Protein AF-A0A0G1Q096-F1 (afdb_monomer)

Radius of gyration: 21.19 Å; Cα contacts (8 Å, |Δi|>4): 300; chains: 1; bounding box: 60×45×62 Å

Structure (mmCIF, N/CA/C/O backbone):
data_AF-A0A0G1Q096-F1
#
_entry.id   AF-A0A0G1Q096-F1
#
loop_
_atom_site.group_PDB
_atom_site.id
_atom_site.type_symbol
_atom_site.label_atom_id
_atom_site.label_alt_id
_atom_site.label_comp_id
_atom_site.label_asym_id
_atom_site.label_entity_id
_atom_site.label_seq_id
_atom_site.pdbx_PDB_ins_code
_atom_site.Cartn_x
_atom_site.Cartn_y
_atom_site.Cartn_z
_atom_site.occupancy
_atom_site.B_iso_or_equiv
_atom_site.auth_seq_id
_atom_site.auth_comp_id
_atom_site.auth_asym_id
_atom_site.auth_atom_id
_atom_site.pdbx_PDB_model_num
ATOM 1 N N . MET A 1 1 ? -18.977 -28.954 32.334 1.00 38.91 1 MET A N 1
ATOM 2 C CA . MET A 1 1 ? -18.815 -27.977 33.430 1.00 38.91 1 MET A CA 1
ATOM 3 C C . MET A 1 1 ? -18.766 -26.601 32.780 1.00 38.91 1 MET A C 1
ATOM 5 O O . MET A 1 1 ? -17.768 -26.265 32.161 1.00 38.91 1 MET A O 1
ATOM 9 N N . CYS A 1 2 ? -19.895 -25.892 32.759 1.00 36.16 2 CYS A N 1
ATOM 10 C CA . CYS A 1 2 ? -20.018 -24.565 32.153 1.00 36.16 2 CYS A CA 1
ATOM 11 C C . CYS A 1 2 ? -19.737 -23.511 33.221 1.00 36.16 2 CYS A C 1
ATOM 13 O O . CYS A 1 2 ? -20.369 -23.546 34.274 1.00 36.16 2 CYS A O 1
ATOM 15 N N . ILE A 1 3 ? -18.838 -22.568 32.943 1.00 34.31 3 ILE A N 1
ATOM 16 C CA . ILE A 1 3 ? -18.704 -21.345 33.736 1.00 34.31 3 ILE A CA 1
ATOM 17 C C . ILE A 1 3 ? -18.727 -20.172 32.757 1.00 34.31 3 ILE A C 1
ATOM 19 O O . ILE A 1 3 ? -17.719 -19.805 32.163 1.00 34.31 3 ILE A O 1
ATOM 23 N N . CYS A 1 4 ? -19.922 -19.611 32.571 1.00 37.91 4 CYS A N 1
ATOM 24 C CA . CYS A 1 4 ? -20.097 -18.252 32.080 1.00 37.91 4 CYS A CA 1
ATOM 25 C C . CYS A 1 4 ? -19.715 -17.294 33.214 1.00 37.91 4 CYS A C 1
ATOM 27 O O . CYS A 1 4 ? -20.290 -17.355 34.301 1.00 37.91 4 CYS A O 1
ATOM 29 N N . HIS A 1 5 ? -18.768 -16.394 32.970 1.00 39.94 5 HIS A N 1
ATOM 30 C CA . HIS A 1 5 ? -18.567 -15.212 33.803 1.00 39.94 5 HIS A CA 1
ATOM 31 C C . HIS A 1 5 ? -19.210 -14.012 33.113 1.00 39.94 5 HIS A C 1
ATOM 33 O O . HIS A 1 5 ? -18.617 -13.366 32.259 1.00 39.94 5 HIS A O 1
ATOM 39 N N . SER A 1 6 ? -20.448 -13.727 33.502 1.00 41.88 6 SER A N 1
ATOM 40 C CA . SER A 1 6 ? -21.058 -12.408 33.359 1.00 41.88 6 SER A CA 1
ATOM 41 C C . SER A 1 6 ? -21.268 -11.878 34.773 1.00 41.88 6 SER A C 1
ATOM 43 O O . SER A 1 6 ? -22.120 -12.397 35.498 1.00 41.88 6 SER A O 1
ATOM 45 N N . SER A 1 7 ? -20.461 -10.907 35.198 1.00 41.50 7 SER A N 1
ATOM 46 C CA . SER A 1 7 ? -20.686 -10.201 36.456 1.00 41.50 7 SER A CA 1
ATOM 47 C C . SER A 1 7 ? -21.835 -9.211 36.259 1.00 41.50 7 SER A C 1
ATOM 49 O O . SER A 1 7 ? -21.753 -8.258 35.490 1.00 41.50 7 SER A O 1
ATOM 51 N N . TRP A 1 8 ? -22.950 -9.472 36.936 1.00 40.34 8 TRP A N 1
ATOM 52 C CA . TRP A 1 8 ? -24.110 -8.589 36.963 1.00 40.34 8 TRP A CA 1
ATOM 53 C C . TRP A 1 8 ? -24.069 -7.775 38.253 1.00 40.34 8 TRP A C 1
ATOM 55 O O . TRP A 1 8 ? -24.359 -8.300 39.325 1.00 40.34 8 TRP A O 1
ATOM 65 N N . TYR A 1 9 ? -23.746 -6.486 38.163 1.00 41.16 9 TYR A N 1
ATOM 66 C CA . TYR A 1 9 ? -24.056 -5.549 39.241 1.00 41.16 9 TYR A CA 1
ATOM 67 C C . TYR A 1 9 ? -25.527 -5.133 39.108 1.00 41.16 9 TYR A C 1
ATOM 69 O O . TYR A 1 9 ? -25.892 -4.382 38.205 1.00 41.16 9 TYR A O 1
ATOM 77 N N . ARG A 1 10 ? -26.394 -5.639 39.996 1.00 40.19 10 ARG A N 1
ATOM 78 C CA . ARG A 1 10 ? -27.775 -5.155 40.148 1.00 40.19 10 ARG A CA 1
ATOM 79 C C . ARG A 1 10 ? -27.820 -4.091 41.240 1.00 40.19 10 ARG A C 1
ATOM 81 O O . ARG A 1 10 ? -27.772 -4.408 42.423 1.00 40.19 10 ARG A O 1
ATOM 88 N N . SER A 1 11 ? -27.948 -2.836 40.828 1.00 37.69 11 SER A N 1
ATOM 89 C CA . SER A 1 11 ? -28.417 -1.750 41.687 1.00 37.69 11 SER A CA 1
ATOM 90 C C . SER A 1 11 ? -29.946 -1.712 41.618 1.00 37.69 11 SER A C 1
ATOM 92 O O . SER A 1 11 ? -30.516 -1.487 40.551 1.00 37.69 11 SER A O 1
ATOM 94 N N . CYS A 1 12 ? -30.609 -2.001 42.740 1.00 42.59 12 CYS A N 1
ATOM 95 C CA . CYS A 1 12 ? -32.056 -1.876 42.891 1.00 42.59 12 CYS A CA 1
ATOM 96 C C . CYS A 1 12 ? -32.404 -0.434 43.267 1.00 42.59 12 CYS A C 1
ATOM 98 O O . CYS A 1 12 ? -32.292 -0.059 44.432 1.00 42.59 12 CYS A O 1
ATOM 100 N N . THR A 1 13 ? -32.903 0.348 42.313 1.00 44.22 13 THR A N 1
ATOM 101 C CA . THR A 1 13 ? -33.742 1.510 42.618 1.00 44.22 13 THR A CA 1
ATOM 102 C C . THR A 1 13 ? -34.976 1.520 41.724 1.00 44.22 13 THR A C 1
ATOM 104 O O . THR A 1 13 ? -34.929 1.486 40.497 1.00 44.22 13 THR A O 1
ATOM 107 N N . SER A 1 14 ? -36.120 1.514 42.395 1.00 49.09 14 SER A N 1
ATOM 108 C CA . SER A 1 14 ? -37.463 1.603 41.850 1.00 49.09 14 SER A CA 1
ATOM 109 C C . SER A 1 14 ? -37.734 3.000 41.293 1.00 49.09 14 SER A C 1
ATOM 111 O O . SER A 1 14 ? -37.827 3.952 42.070 1.00 49.09 14 SER A O 1
ATOM 113 N N . LYS A 1 15 ? -37.883 3.107 39.970 1.00 45.12 15 LYS A N 1
ATOM 114 C CA . LYS A 1 15 ? -38.787 3.999 39.212 1.00 45.12 15 LYS A CA 1
ATOM 115 C C . LYS A 1 15 ? -38.450 3.844 37.726 1.00 45.12 15 LYS A C 1
ATOM 117 O O . LYS A 1 15 ? -37.293 3.634 37.384 1.00 45.12 15 LYS A O 1
ATOM 122 N N . GLY A 1 16 ? -39.482 3.845 36.882 1.00 53.72 16 GLY A N 1
ATOM 123 C CA . GLY A 1 16 ? -39.435 3.388 35.491 1.00 53.72 16 GLY A CA 1
ATOM 124 C C . GLY A 1 16 ? -38.235 3.911 34.707 1.00 53.72 16 GLY A C 1
ATOM 125 O O . GLY A 1 16 ? -38.179 5.083 34.356 1.00 53.72 16 GLY A O 1
ATOM 126 N N . ASN A 1 17 ? -37.299 3.011 34.417 1.00 40.78 17 ASN A N 1
ATOM 127 C CA . ASN A 1 17 ? -36.139 3.283 33.592 1.00 40.78 17 ASN A CA 1
ATOM 128 C C . ASN A 1 17 ? -36.311 2.507 32.291 1.00 40.78 17 ASN A C 1
ATOM 130 O O . ASN A 1 17 ? -36.239 1.279 32.271 1.00 40.78 17 ASN A O 1
ATOM 134 N N . PHE A 1 18 ? -36.527 3.240 31.198 1.00 49.25 18 PHE A N 1
ATOM 135 C CA . PHE A 1 18 ? -36.135 2.765 29.878 1.00 49.25 18 PHE A CA 1
ATOM 136 C C . PHE A 1 18 ? -34.664 2.360 29.994 1.00 49.25 18 PHE A C 1
ATOM 138 O O . PHE A 1 18 ? -33.787 3.220 30.095 1.00 49.25 18 PHE A O 1
ATOM 145 N N . HIS A 1 19 ? -34.395 1.056 30.035 1.00 46.22 19 HIS A N 1
ATOM 146 C CA . HIS A 1 19 ? -33.051 0.527 29.882 1.00 46.22 19 HIS A CA 1
ATOM 147 C C . HIS A 1 19 ? -32.609 0.851 28.456 1.00 46.22 19 HIS A C 1
ATOM 149 O O . HIS A 1 19 ? -32.789 0.069 27.528 1.00 46.22 19 HIS A O 1
ATOM 155 N N . LYS A 1 20 ? -32.084 2.062 28.265 1.00 50.25 20 LYS A N 1
ATOM 156 C CA . LYS A 1 20 ? -31.310 2.404 27.084 1.00 50.25 20 LYS A CA 1
ATOM 157 C C . LYS A 1 20 ? -30.062 1.540 27.204 1.00 50.25 20 LYS A C 1
ATOM 159 O O . LYS A 1 20 ? -29.198 1.831 28.027 1.00 50.25 20 LYS A O 1
ATOM 164 N N . GLU A 1 21 ? -30.029 0.425 26.480 1.00 48.66 21 GLU A N 1
ATOM 165 C CA . GLU A 1 21 ? -28.809 -0.354 26.311 1.00 48.66 21 GLU A CA 1
ATOM 166 C C . GLU A 1 21 ? -27.739 0.610 25.801 1.00 48.66 21 GLU A C 1
ATOM 168 O O . GLU A 1 21 ? -27.743 1.025 24.639 1.00 48.66 21 GLU A O 1
ATOM 173 N N . VAL A 1 22 ? -26.849 1.031 26.696 1.00 53.56 22 VAL A N 1
ATOM 174 C CA . VAL A 1 22 ? -25.637 1.740 26.315 1.00 53.56 22 VAL A CA 1
ATOM 175 C C . VAL A 1 22 ? -24.771 0.678 25.659 1.00 53.56 22 VAL A C 1
ATOM 177 O O . VAL A 1 22 ? -24.043 -0.050 26.331 1.00 53.56 22 VAL A O 1
ATOM 180 N N . ARG A 1 23 ? -24.923 0.519 24.340 1.00 47.81 23 ARG A N 1
ATOM 181 C CA . ARG A 1 23 ? -23.990 -0.272 23.543 1.00 47.81 23 ARG A CA 1
ATOM 182 C C . ARG A 1 23 ? -22.627 0.371 23.732 1.00 47.81 23 ARG A C 1
ATOM 184 O O . ARG A 1 23 ? -22.398 1.477 23.248 1.00 47.81 23 ARG A O 1
ATOM 191 N N . VAL A 1 24 ? -21.754 -0.305 24.474 1.00 52.34 24 VAL A N 1
ATOM 192 C CA . VAL A 1 24 ? -20.331 0.027 24.489 1.00 52.34 24 VAL A CA 1
ATOM 193 C C . VAL A 1 24 ? -19.896 0.014 23.022 1.00 52.34 24 VAL A C 1
ATOM 195 O O . VAL A 1 24 ? -20.138 -1.000 22.357 1.00 52.34 24 VAL A O 1
ATOM 198 N N . PRO A 1 25 ? -19.363 1.122 22.475 1.00 58.72 25 PRO A N 1
ATOM 199 C CA . PRO A 1 25 ? -18.892 1.140 21.100 1.00 58.72 25 PRO A CA 1
ATOM 200 C C . PRO A 1 25 ? -17.892 -0.001 20.944 1.00 58.72 25 PRO A C 1
ATOM 202 O O . PRO A 1 25 ? -16.908 -0.056 21.680 1.00 58.72 25 PRO A O 1
ATOM 205 N N . GLN A 1 26 ? -18.175 -0.956 20.056 1.00 66.75 26 GLN A N 1
ATOM 206 C CA . GLN A 1 26 ? -17.158 -1.937 19.697 1.00 66.75 26 GLN A CA 1
ATOM 207 C C . GLN A 1 26 ? -15.994 -1.160 19.083 1.00 66.75 26 GLN A C 1
ATOM 209 O O . GLN A 1 26 ? -16.222 -0.338 18.193 1.00 66.75 26 GLN A O 1
ATOM 214 N N . GLU A 1 27 ? -14.779 -1.378 19.592 1.00 81.62 27 GLU A N 1
ATOM 215 C CA . GLU A 1 27 ? -13.578 -0.797 18.993 1.00 81.62 27 GLU A CA 1
ATOM 216 C C . GLU A 1 27 ? -13.518 -1.209 17.519 1.00 81.62 27 GLU A C 1
ATOM 218 O O . GLU A 1 27 ? -13.503 -2.399 17.196 1.00 81.62 27 GLU A O 1
ATOM 223 N N . GLU A 1 28 ? -13.527 -0.219 16.625 1.00 88.12 28 GLU A N 1
ATOM 224 C CA . GLU A 1 28 ? -13.436 -0.443 15.185 1.00 88.12 28 GLU A CA 1
ATOM 225 C C . GLU A 1 28 ? -12.067 -1.056 14.854 1.00 88.12 28 GLU A C 1
ATOM 227 O O . GLU A 1 28 ? -11.021 -0.512 15.210 1.00 88.12 28 GLU A O 1
ATOM 232 N N . ARG A 1 29 ? -12.046 -2.197 14.158 1.00 91.94 29 ARG A N 1
ATOM 233 C CA . ARG A 1 29 ? -10.797 -2.838 13.728 1.00 91.94 29 ARG A CA 1
ATOM 234 C C . ARG A 1 29 ? -10.327 -2.202 12.431 1.00 91.94 29 ARG A C 1
ATOM 236 O O . ARG A 1 29 ? -10.837 -2.516 11.353 1.00 91.94 29 ARG A O 1
ATOM 243 N N . VAL A 1 30 ? -9.346 -1.316 12.545 1.00 95.31 30 VAL A N 1
ATOM 244 C CA . VAL A 1 30 ? -8.767 -0.599 11.408 1.00 95.31 30 VAL A CA 1
ATOM 245 C C . VAL A 1 30 ? -7.526 -1.327 10.885 1.00 95.31 30 VAL A C 1
ATOM 247 O O . VAL A 1 30 ? -6.673 -1.769 11.659 1.00 95.31 30 VAL A O 1
ATOM 250 N N . VAL A 1 31 ? -7.414 -1.434 9.562 1.00 96.88 31 VAL A N 1
ATOM 251 C CA . VAL A 1 31 ? -6.229 -1.938 8.853 1.00 96.88 31 VAL A CA 1
ATOM 252 C C . VAL A 1 31 ? -5.693 -0.857 7.930 1.00 96.88 31 VAL A C 1
ATOM 254 O O . VAL A 1 31 ? -6.451 -0.217 7.200 1.00 96.88 31 VAL A O 1
ATOM 257 N N . PHE A 1 32 ? -4.379 -0.665 7.926 1.00 97.50 32 PHE A N 1
ATOM 258 C CA . PHE A 1 32 ? -3.708 0.206 6.970 1.00 97.50 32 PHE A CA 1
ATOM 259 C C . PHE A 1 32 ? -3.043 -0.624 5.873 1.00 97.50 32 PHE A C 1
ATOM 261 O O . PHE A 1 32 ? -2.412 -1.640 6.151 1.00 97.50 32 PHE A O 1
ATOM 268 N N . VAL A 1 33 ? -3.153 -0.167 4.626 1.00 97.31 33 VAL A N 1
ATOM 269 C CA . VAL A 1 33 ? -2.426 -0.722 3.476 1.00 97.31 33 VAL A CA 1
ATOM 270 C C . VAL A 1 33 ? -1.633 0.392 2.808 1.00 97.31 33 VAL A C 1
ATOM 272 O O . VAL A 1 33 ? -2.194 1.316 2.224 1.00 97.31 33 VAL A O 1
ATOM 275 N N . VAL A 1 34 ? -0.312 0.311 2.882 1.00 95.56 34 VAL A N 1
ATOM 276 C CA . VAL A 1 34 ? 0.629 1.328 2.413 1.00 95.56 34 VAL A CA 1
ATOM 277 C C . VAL A 1 34 ? 1.226 0.870 1.086 1.00 95.56 34 VAL A C 1
ATOM 279 O O . VAL A 1 34 ? 1.948 -0.120 1.024 1.00 95.56 34 VAL A O 1
ATOM 282 N N . ASN A 1 35 ? 0.916 1.576 -0.002 1.00 92.81 35 ASN A N 1
ATOM 283 C CA . ASN A 1 35 ? 1.368 1.197 -1.341 1.00 92.81 35 ASN A CA 1
ATOM 284 C C . ASN A 1 35 ? 2.762 1.742 -1.655 1.00 92.81 35 ASN A C 1
ATOM 286 O O . ASN A 1 35 ? 2.937 2.948 -1.668 1.00 92.81 35 ASN A O 1
ATOM 290 N N . GLY A 1 36 ? 3.693 0.897 -2.076 1.00 87.12 36 GLY A N 1
ATOM 291 C CA . GLY A 1 36 ? 5.029 1.265 -2.544 1.00 87.12 36 GLY A CA 1
ATOM 292 C C . GLY A 1 36 ? 5.031 2.216 -3.746 1.00 87.12 36 GLY A C 1
ATOM 293 O O . GLY A 1 36 ? 4.066 2.281 -4.525 1.00 87.12 36 GLY A O 1
ATOM 294 N N . TYR A 1 37 ? 6.106 3.005 -3.861 1.00 74.94 37 TYR A N 1
ATOM 295 C CA . TYR A 1 37 ? 6.193 4.204 -4.710 1.00 74.94 37 TYR A CA 1
ATOM 296 C C . TYR A 1 37 ? 7.283 4.170 -5.786 1.00 74.94 37 TYR A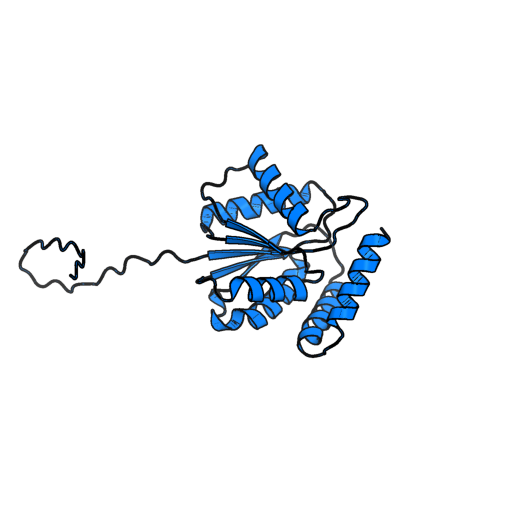 C 1
ATOM 298 O O . TYR A 1 37 ? 7.438 5.135 -6.529 1.00 74.94 37 TYR A O 1
ATOM 306 N N . GLY A 1 38 ? 8.036 3.079 -5.935 1.00 65.88 38 GLY A N 1
ATOM 307 C CA . GLY A 1 38 ? 9.289 3.108 -6.704 1.00 65.88 38 GLY A CA 1
ATOM 308 C C . GLY A 1 38 ? 10.307 4.035 -6.059 1.00 65.88 38 GLY A C 1
ATOM 309 O O . GLY A 1 38 ? 10.772 4.977 -6.689 1.00 65.88 38 GLY A O 1
ATOM 310 N N . CYS A 1 39 ? 10.563 3.801 -4.776 1.00 58.81 39 CYS A N 1
ATOM 311 C CA . CYS A 1 39 ? 11.166 4.759 -3.865 1.00 58.81 39 CYS A CA 1
ATOM 312 C C . CYS A 1 39 ? 12.595 5.170 -4.272 1.00 58.81 39 CYS A C 1
ATOM 314 O O . CYS A 1 39 ? 13.531 4.368 -4.235 1.00 58.81 39 CYS A O 1
ATOM 316 N N . HIS A 1 40 ? 12.779 6.462 -4.549 1.00 60.03 40 HIS A N 1
ATOM 317 C CA . HIS A 1 40 ? 14.041 7.152 -4.296 1.00 60.03 40 HIS A CA 1
ATOM 318 C C . HIS A 1 40 ? 14.065 7.527 -2.809 1.00 60.03 40 HIS A C 1
ATOM 320 O O . HIS A 1 40 ? 13.114 8.143 -2.336 1.00 60.03 40 HIS A O 1
ATOM 326 N N . VAL A 1 41 ? 15.114 7.168 -2.064 1.00 58.16 41 VAL A N 1
ATOM 327 C CA . VAL A 1 41 ? 15.258 7.507 -0.635 1.00 58.16 41 VAL A CA 1
ATOM 328 C C . VAL A 1 41 ? 15.486 9.021 -0.494 1.00 58.16 41 VAL A C 1
ATOM 330 O O . VAL A 1 41 ? 16.613 9.499 -0.462 1.00 58.16 41 VAL A O 1
ATOM 333 N N . VAL A 1 42 ? 14.404 9.797 -0.521 1.00 63.19 42 VAL A N 1
ATOM 334 C CA . VAL A 1 42 ? 14.391 11.270 -0.512 1.00 63.19 42 VAL A CA 1
ATOM 335 C C . VAL A 1 42 ? 13.720 11.737 0.789 1.00 63.19 42 VAL A C 1
ATOM 337 O O . VAL A 1 42 ? 12.798 11.062 1.249 1.00 63.19 42 VAL A O 1
ATOM 340 N N . PRO A 1 43 ? 14.086 12.901 1.368 1.00 63.84 43 PRO A N 1
ATOM 341 C CA . PRO A 1 43 ? 13.466 13.465 2.582 1.00 63.84 43 PRO A CA 1
ATOM 342 C C . PRO A 1 43 ? 11.928 13.506 2.603 1.00 63.84 43 PRO A C 1
ATOM 344 O O . PRO A 1 43 ? 11.305 13.501 3.660 1.00 63.84 43 PRO A O 1
ATOM 347 N N . VAL A 1 44 ? 11.296 13.526 1.432 1.00 67.88 44 VAL A N 1
ATOM 348 C CA . VAL A 1 44 ? 9.841 13.441 1.261 1.00 67.88 44 VAL A CA 1
ATOM 349 C C . VAL A 1 44 ? 9.254 12.159 1.861 1.00 67.88 44 VAL A C 1
ATOM 351 O O . VAL A 1 44 ? 8.177 12.191 2.454 1.00 67.88 44 VAL A O 1
ATOM 354 N N . LEU A 1 45 ? 9.967 11.037 1.748 1.00 72.44 45 LEU A N 1
ATOM 355 C CA . LEU A 1 45 ? 9.497 9.755 2.258 1.00 72.44 45 LEU A CA 1
ATOM 356 C C . LEU A 1 45 ? 9.450 9.725 3.790 1.00 72.44 45 LEU A C 1
ATOM 358 O O . LEU A 1 45 ? 8.569 9.079 4.344 1.00 72.44 45 LEU A O 1
ATOM 362 N N . VAL A 1 46 ? 10.300 10.495 4.478 1.00 77.94 46 VAL A N 1
ATOM 363 C CA . VAL A 1 46 ? 10.230 10.644 5.944 1.00 77.94 46 VAL A CA 1
ATOM 364 C C . VAL A 1 46 ? 8.922 11.317 6.358 1.00 77.94 46 VAL A C 1
ATOM 366 O O . VAL A 1 46 ? 8.231 10.810 7.237 1.00 77.94 46 VAL A O 1
ATOM 369 N N . ARG A 1 47 ? 8.505 12.387 5.661 1.00 81.56 47 ARG A N 1
ATOM 370 C CA . ARG A 1 47 ? 7.207 13.048 5.920 1.00 81.56 47 ARG A CA 1
ATOM 371 C C . ARG A 1 47 ? 6.035 12.102 5.701 1.00 81.56 47 ARG A C 1
ATOM 373 O O . ARG A 1 47 ? 5.054 12.132 6.440 1.00 81.56 47 ARG A O 1
ATOM 380 N N . TYR A 1 48 ? 6.149 11.262 4.679 1.00 85.62 48 TYR A N 1
ATOM 381 C CA . TYR A 1 48 ? 5.157 10.244 4.388 1.00 85.62 48 TYR A CA 1
ATOM 382 C C . TYR A 1 48 ? 5.075 9.190 5.510 1.00 85.62 48 TYR A C 1
ATOM 384 O O . TYR A 1 48 ? 3.977 8.874 5.967 1.00 85.62 48 TYR A O 1
ATOM 392 N N . GLY A 1 49 ? 6.218 8.733 6.037 1.00 88.56 49 GLY A N 1
ATOM 393 C CA . GLY A 1 49 ? 6.285 7.880 7.228 1.00 88.56 49 GLY A CA 1
ATOM 394 C C . GLY A 1 49 ? 5.684 8.534 8.477 1.00 88.56 49 GLY A C 1
ATOM 395 O O . GLY A 1 49 ? 4.834 7.935 9.134 1.00 88.56 49 GLY A O 1
ATOM 396 N N . ALA A 1 50 ? 6.039 9.790 8.759 1.00 87.75 50 ALA A N 1
ATOM 397 C CA . ALA A 1 50 ? 5.494 10.555 9.882 1.00 87.75 50 ALA A CA 1
ATOM 398 C C . ALA A 1 50 ? 3.965 10.702 9.794 1.00 87.75 50 ALA A C 1
ATOM 400 O O . ALA A 1 50 ? 3.259 10.551 10.792 1.00 87.75 50 ALA A O 1
ATOM 401 N N . ARG A 1 51 ? 3.418 10.917 8.588 1.00 88.25 51 ARG A N 1
ATOM 402 C CA . ARG A 1 51 ? 1.965 10.937 8.366 1.00 88.25 51 ARG A CA 1
ATOM 403 C C . ARG A 1 51 ? 1.315 9.600 8.715 1.00 88.25 51 ARG A C 1
ATOM 405 O O . ARG A 1 51 ? 0.272 9.606 9.365 1.00 88.25 51 ARG A O 1
ATOM 412 N N . ILE A 1 52 ? 1.902 8.478 8.295 1.00 92.06 52 ILE A N 1
ATOM 413 C CA . ILE A 1 52 ? 1.384 7.140 8.623 1.00 92.06 52 ILE A CA 1
ATOM 414 C C . ILE A 1 52 ? 1.378 6.934 10.140 1.00 92.06 52 ILE A C 1
ATOM 416 O O . ILE A 1 52 ? 0.365 6.498 10.679 1.00 92.06 52 ILE A O 1
ATOM 420 N N . ILE A 1 53 ? 2.461 7.300 10.835 1.00 91.75 53 ILE A N 1
ATOM 421 C CA . ILE A 1 53 ? 2.562 7.172 12.298 1.00 91.75 53 ILE A CA 1
ATOM 422 C C . ILE A 1 53 ? 1.518 8.047 12.998 1.00 91.75 53 ILE A C 1
ATOM 424 O O . ILE A 1 53 ? 0.817 7.567 13.887 1.00 91.75 53 ILE A O 1
ATOM 428 N N . ARG A 1 54 ? 1.349 9.305 12.571 1.00 90.62 54 ARG A N 1
ATOM 429 C CA . ARG A 1 54 ? 0.311 10.197 13.110 1.00 90.62 54 ARG A CA 1
ATOM 430 C C . ARG A 1 54 ? -1.082 9.585 12.966 1.00 90.62 54 ARG A C 1
ATOM 432 O O . ARG A 1 54 ? -1.801 9.472 13.953 1.00 90.62 54 ARG A O 1
ATOM 439 N N . MET A 1 55 ? -1.422 9.125 11.763 1.00 92.38 55 MET A N 1
ATOM 440 C CA . MET A 1 55 ? -2.701 8.462 11.494 1.00 92.38 55 MET A CA 1
ATOM 441 C C . MET A 1 55 ? -2.870 7.177 12.309 1.00 92.38 55 MET A C 1
ATOM 443 O O . MET A 1 55 ? -3.969 6.870 12.758 1.00 92.38 55 MET A O 1
ATOM 447 N N . ALA A 1 56 ? -1.796 6.417 12.514 1.00 92.88 56 ALA A N 1
ATOM 448 C CA . ALA A 1 56 ? -1.846 5.196 13.302 1.00 92.88 56 ALA A CA 1
ATOM 449 C C . ALA A 1 56 ? -2.108 5.489 14.784 1.00 92.88 56 ALA A C 1
ATOM 451 O O . ALA A 1 56 ? -2.904 4.795 15.408 1.00 92.88 56 ALA A O 1
ATOM 452 N N . ASN A 1 57 ? -1.513 6.547 15.334 1.00 91.44 57 ASN A N 1
ATOM 453 C CA . ASN A 1 57 ? -1.785 6.976 16.705 1.00 91.44 57 ASN A CA 1
ATOM 454 C C . ASN A 1 57 ? -3.234 7.469 16.884 1.00 91.44 57 ASN A C 1
ATOM 456 O O . ASN A 1 57 ? -3.800 7.302 17.961 1.00 91.44 57 ASN A O 1
ATOM 460 N N . GLU A 1 58 ? -3.845 8.045 15.843 1.00 91.00 58 GLU A N 1
ATOM 461 C CA . GLU A 1 58 ? -5.245 8.501 15.860 1.00 91.00 58 GLU A CA 1
ATOM 462 C C . GLU A 1 58 ? -6.253 7.354 15.686 1.00 91.00 58 GLU A C 1
ATOM 464 O O . GLU A 1 58 ? -7.296 7.340 16.336 1.00 91.00 58 GLU A O 1
ATOM 469 N N . MET A 1 59 ? -5.956 6.394 14.806 1.00 92.56 59 MET A N 1
ATOM 470 C CA . MET A 1 59 ? -6.900 5.342 14.404 1.00 92.56 59 MET A CA 1
ATOM 471 C C . MET A 1 59 ? -6.643 3.978 15.052 1.00 92.56 59 MET A C 1
ATOM 473 O O . MET A 1 59 ? -7.459 3.076 14.885 1.00 92.56 59 MET A O 1
ATOM 477 N N . ASN A 1 60 ? -5.518 3.808 15.752 1.00 93.06 60 ASN A N 1
ATOM 478 C CA . ASN A 1 60 ? -5.102 2.566 16.407 1.00 93.06 60 ASN A CA 1
ATOM 479 C C . ASN A 1 60 ? -5.248 1.313 15.510 1.00 93.06 60 ASN A C 1
ATOM 481 O O . ASN A 1 60 ? -5.965 0.369 15.871 1.00 93.06 60 ASN A O 1
ATOM 485 N N . PRO A 1 61 ? -4.624 1.289 14.313 1.00 94.81 61 PRO A N 1
ATOM 486 C CA . PRO A 1 61 ? -4.746 0.156 13.413 1.00 94.81 61 PRO A CA 1
ATOM 487 C C . PRO A 1 61 ? -4.131 -1.089 14.051 1.00 94.81 61 PRO A C 1
ATOM 489 O O . PRO A 1 61 ? -3.076 -1.028 14.679 1.00 94.81 61 PRO A O 1
ATOM 492 N N . LYS A 1 62 ? -4.771 -2.246 13.859 1.00 92.31 62 LYS A N 1
ATOM 493 C CA . LYS A 1 62 ? -4.216 -3.528 14.326 1.00 92.31 62 LYS A CA 1
ATOM 494 C C . LYS A 1 62 ? -3.098 -4.023 13.417 1.00 92.31 62 LYS A C 1
ATOM 496 O O . LYS A 1 62 ? -2.163 -4.650 13.897 1.00 92.31 62 LYS A O 1
ATOM 501 N N . ILE A 1 63 ? -3.207 -3.727 12.122 1.00 96.44 63 ILE A N 1
ATOM 502 C CA . ILE A 1 63 ? -2.259 -4.148 11.090 1.00 96.44 63 ILE A CA 1
ATOM 503 C C . ILE A 1 63 ? -1.896 -2.944 10.226 1.00 96.44 63 ILE A C 1
ATOM 505 O O . ILE A 1 63 ? -2.780 -2.206 9.778 1.00 96.44 63 ILE A O 1
ATOM 509 N N . ILE A 1 64 ? -0.605 -2.796 9.938 1.00 97.00 64 ILE A N 1
ATOM 510 C CA . ILE A 1 64 ? -0.095 -1.955 8.857 1.00 97.00 64 ILE A CA 1
ATOM 511 C C . ILE A 1 64 ? 0.602 -2.874 7.853 1.00 97.00 64 ILE A C 1
ATOM 513 O O . ILE A 1 64 ? 1.667 -3.426 8.113 1.00 97.00 64 ILE A O 1
ATOM 517 N N . MET A 1 65 ? -0.010 -3.037 6.686 1.00 97.69 65 MET A N 1
ATOM 518 C CA . MET A 1 65 ? 0.554 -3.812 5.590 1.00 97.69 65 MET A CA 1
ATOM 519 C C . MET A 1 65 ? 1.317 -2.896 4.635 1.00 97.69 65 MET A C 1
ATOM 521 O O . MET A 1 65 ? 0.756 -1.927 4.125 1.00 97.69 65 MET A O 1
ATOM 525 N N . LEU A 1 66 ? 2.582 -3.207 4.375 1.00 97.00 66 LEU A N 1
ATOM 526 C CA . LEU A 1 66 ? 3.458 -2.478 3.465 1.00 97.00 66 LEU A CA 1
ATOM 527 C C . LEU A 1 66 ? 3.583 -3.281 2.171 1.00 97.00 66 LEU A C 1
ATOM 529 O O . LEU A 1 66 ? 4.139 -4.375 2.174 1.00 97.00 66 LEU A O 1
ATOM 533 N N . CYS A 1 67 ? 3.049 -2.759 1.070 1.00 96.44 67 CYS A N 1
ATOM 534 C CA . CYS A 1 67 ? 2.977 -3.487 -0.196 1.00 96.44 67 CYS A CA 1
ATOM 535 C C . CYS A 1 67 ? 3.936 -2.914 -1.229 1.00 96.44 67 CYS A C 1
ATOM 537 O O . CYS A 1 67 ? 3.851 -1.734 -1.559 1.00 96.44 67 CYS A O 1
ATOM 539 N N . GLY A 1 68 ? 4.758 -3.753 -1.842 1.00 93.81 68 GLY A N 1
ATOM 540 C CA . GLY A 1 68 ? 5.555 -3.405 -3.006 1.00 93.81 68 GLY A CA 1
ATOM 541 C C . GLY A 1 68 ? 6.817 -4.254 -3.119 1.00 93.81 68 GLY A C 1
ATOM 542 O O . GLY A 1 68 ? 7.582 -4.401 -2.174 1.00 93.81 68 GLY A O 1
ATOM 543 N N . GLY A 1 69 ? 7.042 -4.786 -4.312 1.00 90.62 69 GLY A N 1
ATOM 544 C CA . GLY A 1 69 ? 8.150 -5.654 -4.676 1.00 90.62 69 GLY A CA 1
ATOM 545 C C . GLY A 1 69 ? 9.350 -4.881 -5.184 1.00 90.62 69 GLY A C 1
ATOM 546 O O . GLY A 1 69 ? 9.893 -4.058 -4.464 1.00 90.62 69 GLY A O 1
ATOM 547 N N . ALA A 1 70 ? 9.814 -5.136 -6.410 1.00 85.50 70 ALA A N 1
ATOM 548 C CA . ALA A 1 70 ? 11.091 -4.567 -6.858 1.00 85.50 70 ALA A CA 1
ATOM 549 C C . ALA A 1 70 ? 11.113 -3.029 -6.837 1.00 85.50 70 ALA A C 1
ATOM 551 O O . ALA A 1 70 ? 10.354 -2.376 -7.560 1.00 85.50 70 ALA A O 1
ATOM 552 N N . THR A 1 71 ? 12.079 -2.485 -6.096 1.00 84.56 71 THR A N 1
ATOM 553 C CA . THR A 1 71 ? 12.455 -1.069 -6.119 1.00 84.56 71 THR A CA 1
ATOM 554 C C . THR A 1 71 ? 13.649 -0.820 -7.052 1.00 84.56 71 THR A C 1
ATOM 556 O O . THR A 1 71 ? 14.204 -1.744 -7.664 1.00 84.56 71 THR A O 1
ATOM 559 N N . GLN A 1 72 ? 14.058 0.442 -7.182 1.00 80.75 72 GLN A N 1
ATOM 560 C CA . GLN A 1 72 ? 15.230 0.821 -7.963 1.00 80.75 72 GLN A CA 1
ATOM 561 C C . GLN A 1 72 ? 16.526 0.342 -7.298 1.00 80.75 72 GLN A C 1
ATOM 563 O O . GLN A 1 72 ? 16.877 0.745 -6.191 1.00 80.75 72 GLN A O 1
ATOM 568 N N . GLN A 1 73 ? 17.285 -0.474 -8.029 1.00 82.00 73 GLN A N 1
ATOM 569 C CA . GLN A 1 73 ? 18.475 -1.132 -7.484 1.00 82.00 73 GLN A CA 1
ATOM 570 C C . GLN A 1 73 ? 19.648 -0.176 -7.238 1.00 82.00 73 GLN A C 1
ATOM 572 O O . GLN A 1 73 ? 20.508 -0.477 -6.419 1.00 82.00 73 GLN A O 1
ATOM 577 N N . LYS A 1 74 ? 19.691 0.986 -7.907 1.00 78.62 74 LYS A N 1
ATOM 578 C CA . LYS A 1 74 ? 20.736 1.990 -7.654 1.00 78.62 74 LYS A CA 1
ATOM 579 C C . LYS A 1 74 ? 20.582 2.711 -6.317 1.00 78.62 74 LYS A C 1
ATOM 581 O O . LYS A 1 74 ? 21.586 3.112 -5.744 1.00 78.62 74 LYS A O 1
ATOM 586 N N . THR A 1 75 ? 19.351 2.913 -5.847 1.00 76.12 75 THR A N 1
ATOM 587 C CA . THR A 1 75 ? 19.071 3.669 -4.615 1.00 76.12 75 THR A CA 1
ATOM 588 C C . THR A 1 75 ? 18.848 2.764 -3.412 1.00 76.12 75 THR A C 1
ATOM 590 O O . THR A 1 75 ? 19.216 3.139 -2.305 1.00 76.12 75 THR A O 1
ATOM 593 N N . ALA A 1 76 ? 18.271 1.580 -3.617 1.00 81.12 76 ALA A N 1
ATOM 594 C CA . ALA A 1 76 ? 18.048 0.588 -2.572 1.00 81.12 76 ALA A CA 1
ATOM 595 C C . ALA A 1 76 ? 18.348 -0.821 -3.130 1.00 81.12 76 ALA A C 1
ATOM 597 O O . ALA A 1 76 ? 17.435 -1.537 -3.557 1.00 81.12 76 ALA A O 1
ATOM 598 N N . PRO A 1 77 ? 19.637 -1.209 -3.207 1.00 82.69 77 PRO A N 1
ATOM 599 C CA . PRO A 1 77 ? 20.046 -2.493 -3.768 1.00 82.69 77 PRO A CA 1
ATOM 600 C C . PRO A 1 77 ? 19.536 -3.658 -2.918 1.00 82.69 77 PRO A C 1
ATOM 602 O O . PRO A 1 77 ? 19.643 -3.630 -1.694 1.00 82.69 77 PRO A O 1
ATOM 605 N N . ASN A 1 78 ? 19.030 -4.704 -3.580 1.00 86.19 78 ASN A N 1
ATOM 606 C CA . ASN A 1 78 ? 18.510 -5.928 -2.954 1.00 86.19 78 ASN A CA 1
ATOM 607 C C . ASN A 1 78 ? 17.369 -5.700 -1.952 1.00 86.19 78 ASN A C 1
ATOM 609 O O . ASN A 1 78 ? 17.165 -6.534 -1.075 1.00 86.19 78 ASN A O 1
ATOM 613 N N . LYS A 1 79 ? 16.646 -4.584 -2.079 1.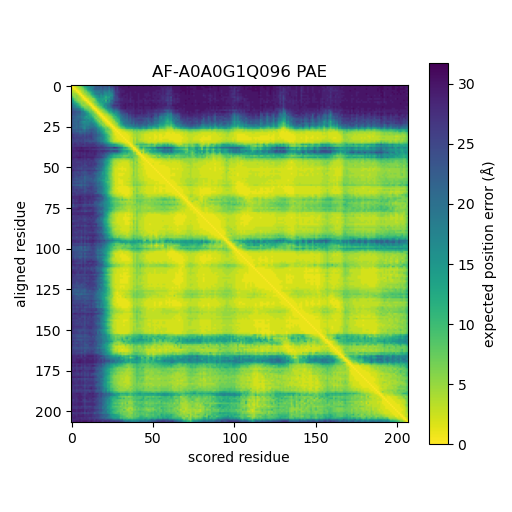00 89.31 79 LYS A N 1
ATOM 614 C CA . LYS A 1 79 ? 15.484 -4.277 -1.250 1.00 89.31 79 LYS A CA 1
ATOM 615 C C . LYS A 1 79 ? 14.197 -4.247 -2.062 1.00 89.31 79 LYS A C 1
ATOM 617 O O . LYS A 1 79 ? 14.210 -3.913 -3.253 1.00 89.31 79 LYS A O 1
ATOM 622 N N . SER A 1 80 ? 13.087 -4.584 -1.425 1.00 91.69 80 SER A N 1
ATOM 623 C CA . SER A 1 80 ? 11.748 -4.338 -1.949 1.00 91.69 80 SER A CA 1
ATOM 624 C C . SER A 1 80 ? 11.257 -2.928 -1.592 1.00 91.69 80 SER A C 1
ATOM 626 O O . SER A 1 80 ? 11.815 -2.239 -0.738 1.00 91.69 80 SER A O 1
ATOM 628 N N . GLU A 1 81 ? 10.213 -2.448 -2.267 1.00 91.06 81 GLU A N 1
ATOM 629 C CA . GLU A 1 81 ? 9.540 -1.203 -1.895 1.00 91.06 81 GLU A CA 1
ATOM 630 C C . GLU A 1 81 ? 8.906 -1.324 -0.497 1.00 91.06 81 GLU A C 1
ATOM 632 O O . GLU A 1 81 ? 8.909 -0.340 0.240 1.00 91.06 81 GLU A O 1
ATOM 637 N N . ALA A 1 82 ? 8.420 -2.511 -0.115 1.00 94.12 82 ALA A N 1
ATOM 638 C CA . ALA A 1 82 ? 7.881 -2.789 1.215 1.00 94.12 82 ALA A CA 1
ATOM 639 C C . ALA A 1 82 ? 8.953 -2.683 2.312 1.00 94.12 82 ALA A C 1
ATOM 641 O O . ALA A 1 82 ? 8.724 -1.998 3.306 1.00 94.12 82 ALA A O 1
ATOM 642 N N . GLU A 1 83 ? 10.142 -3.258 2.113 1.00 93.00 83 GLU A N 1
ATOM 643 C CA . GLU A 1 83 ? 11.265 -3.105 3.054 1.00 93.00 83 GLU A CA 1
ATOM 644 C C . GLU A 1 83 ? 11.733 -1.647 3.159 1.00 93.00 83 GLU A C 1
ATOM 646 O O . GLU A 1 83 ? 12.101 -1.173 4.232 1.00 93.00 83 GLU A O 1
ATOM 651 N N . VAL A 1 84 ? 11.718 -0.900 2.050 1.00 90.31 84 VAL A N 1
ATOM 652 C CA . VAL A 1 84 ? 12.054 0.531 2.086 1.00 90.31 84 VAL A CA 1
ATOM 653 C C . VAL A 1 84 ? 11.013 1.309 2.895 1.00 90.31 84 VAL A C 1
ATOM 655 O O . VAL A 1 84 ? 11.387 2.176 3.683 1.00 90.31 84 VAL A O 1
ATOM 658 N N . LEU A 1 85 ? 9.721 1.004 2.731 1.00 91.56 85 LEU A N 1
ATOM 659 C CA . LEU A 1 85 ? 8.648 1.590 3.541 1.00 91.56 85 LEU A CA 1
ATOM 660 C C . LEU A 1 85 ? 8.801 1.250 5.024 1.00 91.56 85 LEU A C 1
ATOM 662 O O . LEU A 1 85 ? 8.606 2.121 5.867 1.00 91.56 85 LEU A O 1
ATOM 666 N N . GLU A 1 86 ? 9.180 0.016 5.341 1.00 93.12 86 GLU A N 1
ATOM 667 C CA . GLU A 1 86 ? 9.440 -0.412 6.713 1.00 93.12 86 GLU A CA 1
ATOM 668 C C . GLU A 1 86 ? 10.573 0.414 7.328 1.00 93.12 86 GLU A C 1
ATOM 670 O O . GLU A 1 86 ? 10.411 1.006 8.397 1.00 93.12 86 GLU A O 1
ATOM 675 N N . TRP A 1 87 ? 11.690 0.542 6.608 1.00 89.62 87 TRP A N 1
ATOM 676 C CA . TRP A 1 87 ? 12.815 1.372 7.028 1.00 89.62 87 TRP A CA 1
ATOM 677 C C . TRP A 1 87 ? 12.410 2.837 7.243 1.00 89.62 87 TRP A C 1
ATOM 679 O O . TRP A 1 87 ? 12.829 3.447 8.224 1.00 89.62 87 TRP A O 1
ATOM 689 N N . ILE A 1 88 ? 11.553 3.396 6.381 1.00 88.12 88 ILE A N 1
ATOM 690 C CA . ILE A 1 88 ? 11.016 4.758 6.531 1.00 88.12 88 ILE A CA 1
ATOM 691 C C . ILE A 1 88 ? 10.199 4.901 7.815 1.00 88.12 88 ILE A C 1
ATOM 693 O O . ILE A 1 88 ? 10.350 5.903 8.515 1.00 88.12 88 ILE A O 1
ATOM 697 N N . LEU A 1 89 ? 9.339 3.927 8.129 1.00 89.38 89 LEU A N 1
ATOM 698 C CA . LEU A 1 89 ? 8.568 3.945 9.370 1.00 89.38 89 LEU A CA 1
ATOM 699 C C . LEU A 1 89 ? 9.503 3.893 10.579 1.00 89.38 89 LEU A C 1
ATOM 701 O O . LEU A 1 89 ? 9.383 4.735 11.462 1.00 89.38 89 LEU A O 1
ATOM 705 N N . PHE A 1 90 ? 10.484 2.988 10.591 1.00 87.00 90 PHE A N 1
ATOM 706 C CA . PHE A 1 90 ? 11.470 2.918 11.673 1.00 87.00 90 PHE A CA 1
ATOM 707 C C . PHE A 1 90 ? 12.292 4.198 11.820 1.00 87.00 90 PHE A C 1
ATOM 709 O O . PHE A 1 90 ? 12.502 4.666 12.938 1.00 87.00 90 PHE A O 1
ATOM 716 N N . TYR A 1 91 ? 12.720 4.796 10.712 1.00 84.50 91 TYR A N 1
ATOM 717 C CA . TYR A 1 91 ? 13.454 6.055 10.735 1.00 84.50 91 TYR A CA 1
ATOM 718 C C . TYR A 1 91 ? 12.596 7.192 11.309 1.00 84.50 91 TYR A C 1
ATOM 720 O O . TYR A 1 91 ? 13.036 7.915 12.201 1.00 84.50 91 TYR A O 1
ATOM 728 N N . ALA A 1 92 ? 11.345 7.327 10.859 1.00 82.69 92 ALA A N 1
ATOM 729 C CA . ALA A 1 92 ? 10.424 8.331 11.389 1.00 82.69 92 ALA A CA 1
ATOM 730 C C . ALA A 1 92 ? 10.142 8.123 12.892 1.00 82.69 92 ALA A C 1
ATOM 732 O O . ALA A 1 92 ? 10.033 9.104 13.634 1.00 82.69 92 ALA A O 1
ATOM 733 N N . LEU A 1 93 ? 10.120 6.866 13.357 1.00 81.50 93 LEU A N 1
ATOM 734 C CA . LEU A 1 93 ? 9.978 6.545 14.779 1.00 81.50 93 LEU A CA 1
ATOM 735 C C . LEU A 1 93 ? 11.153 7.023 15.637 1.00 81.50 93 LEU A C 1
ATOM 737 O O . LEU A 1 93 ? 10.964 7.440 16.777 1.00 81.50 93 LEU A O 1
ATOM 741 N N . GLN A 1 94 ? 12.371 6.951 15.102 1.00 76.38 94 GLN A N 1
ATOM 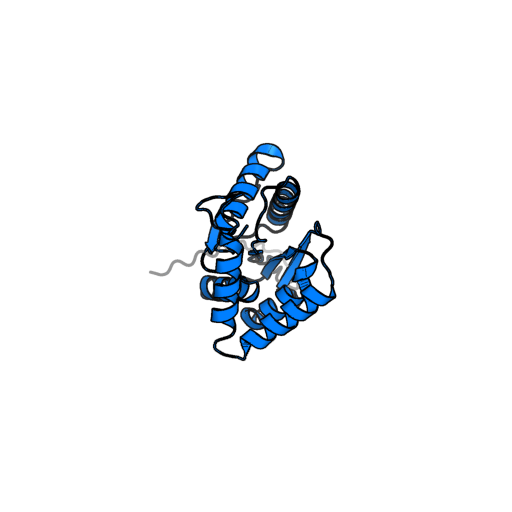742 C CA . GLN A 1 94 ? 13.580 7.351 15.822 1.00 76.38 94 GLN A CA 1
ATOM 743 C C . GLN A 1 94 ? 13.749 8.872 15.920 1.00 76.38 94 GLN A C 1
ATOM 745 O O . GLN A 1 94 ? 14.428 9.344 16.831 1.00 76.38 94 GLN A O 1
ATOM 750 N N . HIS A 1 95 ? 13.156 9.634 14.996 1.00 70.00 95 HIS A N 1
ATOM 751 C CA . HIS A 1 95 ? 13.474 11.053 14.826 1.00 70.00 95 HIS A CA 1
ATOM 752 C C . HIS A 1 95 ? 12.332 12.027 15.118 1.00 70.00 95 HIS A C 1
ATOM 754 O O . HIS A 1 95 ? 12.618 13.166 15.481 1.00 70.00 95 HIS A O 1
ATOM 760 N N . GLU A 1 96 ? 11.066 11.629 14.968 1.00 68.06 96 GLU A N 1
ATOM 761 C CA . GLU A 1 96 ? 9.962 12.599 14.998 1.00 68.06 96 GLU A CA 1
ATOM 762 C C . GLU A 1 96 ? 8.782 12.179 15.882 1.00 68.06 96 GLU A C 1
ATOM 764 O O . GLU A 1 96 ? 8.157 13.042 16.500 1.00 68.06 96 GLU A O 1
ATOM 769 N N . MET A 1 97 ? 8.439 10.888 15.955 1.00 68.50 97 MET A N 1
ATOM 770 C CA . MET A 1 97 ? 7.184 10.448 16.579 1.00 68.50 97 MET A CA 1
ATOM 771 C C . MET A 1 97 ? 7.300 9.045 17.170 1.00 68.50 97 MET A C 1
ATOM 773 O O . MET A 1 97 ? 7.822 8.166 16.514 1.00 68.50 97 MET A O 1
ATOM 777 N N . LEU A 1 98 ? 6.745 8.779 18.353 1.00 73.81 98 LEU A N 1
ATOM 778 C CA . LEU A 1 98 ? 6.594 7.403 18.842 1.00 73.81 98 LEU A CA 1
ATOM 779 C C . LEU A 1 98 ? 5.227 6.847 18.435 1.00 73.81 98 LEU A C 1
ATOM 781 O O . LEU A 1 98 ? 4.212 7.546 18.498 1.00 73.81 98 LEU A O 1
ATOM 785 N N . PHE A 1 99 ? 5.197 5.571 18.058 1.00 76.56 99 PHE A N 1
ATOM 786 C CA . PHE A 1 99 ? 3.965 4.796 18.030 1.00 76.56 99 PHE A CA 1
ATOM 787 C C . PHE A 1 99 ? 3.429 4.692 19.463 1.00 76.56 99 PHE A C 1
ATOM 789 O O . PHE A 1 99 ? 4.091 4.141 20.342 1.00 76.56 99 PHE A O 1
ATOM 796 N N . THR A 1 100 ? 2.228 5.209 19.709 1.00 80.12 100 THR A N 1
ATOM 797 C CA . THR A 1 100 ? 1.510 4.977 20.974 1.00 80.12 100 THR A CA 1
ATOM 798 C C . THR A 1 100 ? 0.824 3.611 20.989 1.00 80.12 100 THR A C 1
ATOM 800 O O . THR A 1 100 ? 0.383 3.142 22.036 1.00 80.12 100 THR A O 1
ATOM 803 N N . VAL A 1 101 ? 0.759 2.967 19.822 1.00 77.25 101 VAL A N 1
ATOM 804 C CA . VAL A 1 101 ? 0.103 1.689 19.548 1.00 77.25 101 VAL A CA 1
ATOM 805 C C . VAL A 1 101 ? 1.087 0.776 18.822 1.00 77.25 101 VAL A C 1
ATOM 807 O O . VAL A 1 101 ? 1.855 1.254 17.999 1.00 77.25 101 VAL A O 1
ATOM 810 N N . GLN A 1 102 ? 1.097 -0.526 19.104 1.00 86.62 102 GLN A N 1
ATOM 811 C CA . GLN A 1 102 ? 1.992 -1.471 18.422 1.00 86.62 102 GLN A CA 1
ATOM 812 C C . GLN A 1 102 ? 1.210 -2.284 17.381 1.00 86.62 102 GLN A C 1
ATOM 814 O O . GLN A 1 102 ? 0.673 -3.339 17.728 1.00 86.62 102 GLN A O 1
ATOM 819 N N . PRO A 1 103 ? 1.083 -1.795 16.132 1.00 92.19 103 PRO A N 1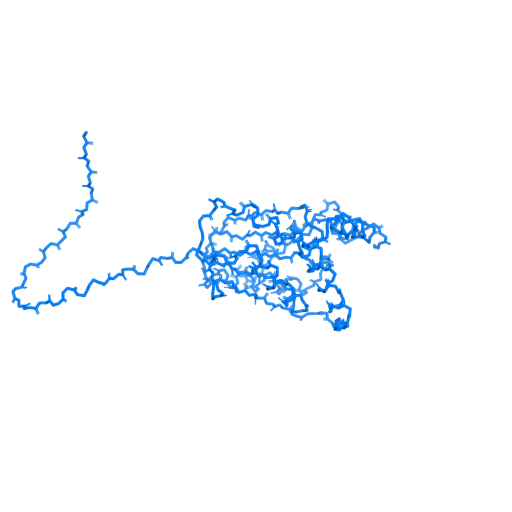
ATOM 820 C CA . PRO A 1 103 ? 0.460 -2.567 15.070 1.00 92.19 103 PRO A CA 1
ATOM 821 C C . PRO A 1 103 ? 1.353 -3.742 14.664 1.00 92.19 103 PRO A C 1
ATOM 823 O O . PRO A 1 103 ? 2.581 -3.659 14.709 1.00 92.19 103 PRO A O 1
ATOM 826 N N . GLU A 1 104 ? 0.733 -4.812 14.179 1.00 94.88 104 GLU A N 1
ATOM 827 C CA . GLU A 1 104 ? 1.440 -5.833 13.414 1.00 94.88 104 GLU A CA 1
ATOM 828 C C . GLU A 1 104 ? 1.848 -5.248 12.053 1.00 94.88 104 GLU A C 1
ATOM 830 O O . GLU A 1 104 ? 1.005 -4.739 11.306 1.00 94.88 104 GLU A O 1
ATOM 835 N N . ILE A 1 105 ? 3.141 -5.306 11.728 1.00 95.75 105 ILE A N 1
ATOM 836 C CA . ILE A 1 105 ? 3.658 -4.895 10.420 1.00 95.75 105 ILE A CA 1
ATOM 837 C C . ILE A 1 105 ? 3.770 -6.129 9.526 1.00 95.75 105 ILE A C 1
ATOM 839 O O . ILE A 1 105 ? 4.436 -7.098 9.886 1.00 95.75 105 ILE A O 1
ATOM 843 N N . ILE A 1 106 ? 3.140 -6.088 8.351 1.00 97.06 106 ILE A N 1
ATOM 844 C CA . ILE A 1 106 ? 3.203 -7.168 7.356 1.00 97.06 106 ILE A CA 1
ATOM 845 C C . ILE A 1 106 ? 3.844 -6.632 6.080 1.00 97.06 106 ILE A C 1
ATOM 847 O O . ILE A 1 106 ? 3.373 -5.638 5.528 1.00 97.06 106 ILE A O 1
ATOM 851 N N . LEU A 1 107 ? 4.875 -7.313 5.580 1.00 97.12 107 LEU A N 1
ATOM 852 C CA . LEU A 1 107 ? 5.513 -6.986 4.305 1.00 97.12 107 LEU A CA 1
ATOM 853 C C . LEU A 1 107 ? 4.922 -7.839 3.177 1.00 97.12 107 LEU A C 1
ATOM 855 O O . LEU A 1 107 ? 4.871 -9.064 3.266 1.00 97.12 107 LEU A O 1
ATOM 859 N N . GLU A 1 108 ? 4.485 -7.190 2.102 1.00 96.88 108 GLU A N 1
ATOM 860 C CA . GLU A 1 108 ? 4.028 -7.835 0.874 1.00 96.88 108 GLU A CA 1
ATOM 861 C C . GLU A 1 108 ? 4.950 -7.428 -0.280 1.00 96.88 108 GLU A C 1
ATOM 863 O O . GLU A 1 108 ? 4.841 -6.338 -0.834 1.00 96.88 108 GLU A O 1
ATOM 868 N N . GLU A 1 109 ? 5.878 -8.308 -0.648 1.00 95.25 109 GLU A N 1
ATOM 869 C CA . GLU A 1 109 ? 7.002 -7.983 -1.541 1.00 95.25 109 GLU A CA 1
ATOM 870 C C . 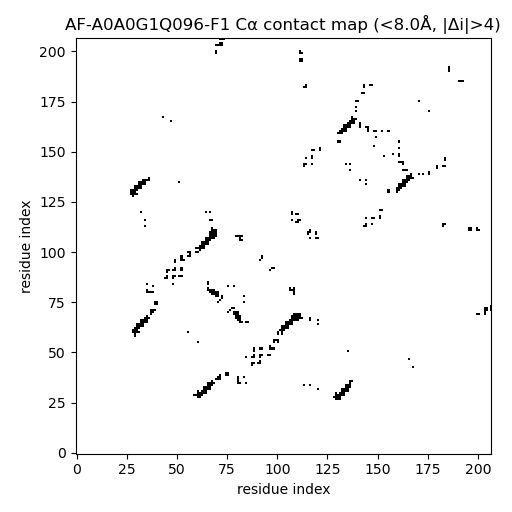GLU A 1 109 ? 6.810 -8.483 -2.987 1.00 95.25 109 GLU A C 1
ATOM 872 O O . GLU A 1 109 ? 7.708 -8.391 -3.825 1.00 95.25 109 GLU A O 1
ATOM 877 N N . ASP A 1 110 ? 5.634 -9.016 -3.321 1.00 92.88 110 ASP A N 1
ATOM 878 C CA . ASP A 1 110 ? 5.369 -9.649 -4.619 1.00 92.88 110 ASP A CA 1
ATOM 879 C C . ASP A 1 110 ? 4.669 -8.723 -5.624 1.00 92.88 110 ASP A C 1
ATOM 881 O O . ASP A 1 110 ? 4.451 -9.087 -6.791 1.00 92.88 110 ASP A O 1
ATOM 885 N N . SER A 1 111 ? 4.305 -7.510 -5.210 1.00 91.31 111 SER A N 1
ATOM 886 C CA . SER A 1 111 ? 3.522 -6.596 -6.036 1.00 91.31 111 SER A CA 1
ATOM 887 C C . SER A 1 111 ? 4.349 -5.575 -6.802 1.00 91.31 111 SER A C 1
ATOM 889 O O . SER A 1 111 ? 5.212 -4.896 -6.278 1.00 91.31 111 SER A O 1
ATOM 891 N N . PHE A 1 112 ? 4.037 -5.393 -8.083 1.00 87.69 112 PHE A N 1
ATOM 892 C CA . PHE A 1 112 ? 4.793 -4.494 -8.973 1.00 87.69 112 PHE A CA 1
ATOM 893 C C . PHE A 1 112 ? 3.949 -3.340 -9.534 1.00 87.69 112 PHE A C 1
ATOM 895 O O . PHE A 1 112 ? 4.419 -2.560 -10.362 1.00 87.69 112 PHE A O 1
ATOM 902 N N . THR A 1 113 ? 2.673 -3.284 -9.155 1.00 89.88 113 THR A N 1
ATOM 903 C CA . THR A 1 113 ? 1.642 -2.380 -9.695 1.00 89.88 113 THR A CA 1
ATOM 904 C C . THR A 1 113 ? 0.640 -2.058 -8.593 1.00 89.88 113 THR A C 1
ATOM 906 O O . THR A 1 113 ? 0.536 -2.830 -7.640 1.00 89.88 113 THR A O 1
ATOM 909 N N . THR A 1 114 ? -0.140 -0.983 -8.737 1.00 91.88 114 THR A N 1
ATOM 910 C CA . THR A 1 114 ? -1.201 -0.655 -7.772 1.00 91.88 114 THR A CA 1
ATOM 911 C C . THR A 1 114 ? -2.255 -1.767 -7.717 1.00 91.88 114 THR A C 1
ATOM 913 O O . THR A 1 114 ? -2.643 -2.189 -6.630 1.00 91.88 114 THR A O 1
ATOM 916 N N . LEU A 1 115 ? -2.636 -2.329 -8.869 1.00 93.06 115 LEU A N 1
ATOM 917 C CA . LEU A 1 115 ? -3.456 -3.540 -8.962 1.00 93.06 115 LEU A CA 1
ATOM 918 C C . LEU A 1 115 ? -2.863 -4.704 -8.158 1.00 93.06 115 LEU A C 1
ATOM 920 O O . LEU A 1 115 ? -3.579 -5.363 -7.409 1.00 93.06 115 LEU A O 1
ATOM 924 N N . GLY A 1 116 ? -1.562 -4.957 -8.318 1.00 92.88 116 GLY A N 1
ATOM 925 C CA . GLY A 1 116 ? -0.840 -5.992 -7.579 1.00 92.88 116 GLY A CA 1
ATOM 926 C C . GLY A 1 116 ? -0.944 -5.790 -6.072 1.00 92.88 116 GLY A C 1
ATOM 927 O O . GLY A 1 116 ? -1.413 -6.700 -5.390 1.00 92.88 116 GLY A O 1
ATOM 928 N N . ASN A 1 117 ? -0.593 -4.589 -5.595 1.00 94.62 117 ASN A N 1
ATOM 929 C CA . ASN A 1 117 ? -0.580 -4.254 -4.171 1.00 94.62 117 ASN A CA 1
ATOM 930 C C . ASN A 1 117 ? -1.950 -4.517 -3.533 1.00 94.62 117 ASN A C 1
ATOM 932 O O . ASN A 1 117 ? -2.049 -5.203 -2.521 1.00 94.62 117 ASN A O 1
ATOM 936 N N . ILE A 1 118 ? -3.023 -4.013 -4.151 1.00 95.50 118 ILE A N 1
ATOM 937 C CA . ILE A 1 118 ? -4.378 -4.095 -3.587 1.00 95.50 118 ILE A CA 1
ATOM 938 C C . ILE A 1 118 ? -4.913 -5.526 -3.647 1.00 95.50 118 ILE A C 1
ATOM 940 O O . ILE A 1 118 ? -5.511 -6.001 -2.684 1.00 95.50 118 ILE A O 1
ATOM 944 N N . ARG A 1 119 ? -4.670 -6.243 -4.749 1.00 95.31 119 ARG A N 1
ATOM 945 C CA . ARG A 1 119 ? -5.071 -7.647 -4.887 1.00 95.31 119 ARG A CA 1
ATOM 946 C C . ARG A 1 119 ? -4.356 -8.539 -3.871 1.00 95.31 119 ARG A C 1
ATOM 948 O O . ARG A 1 119 ? -4.991 -9.407 -3.279 1.00 95.31 119 ARG A O 1
ATOM 955 N N . ASN A 1 120 ? -3.046 -8.366 -3.700 1.00 96.38 120 ASN A N 1
ATOM 956 C CA . ASN A 1 120 ? -2.265 -9.188 -2.776 1.00 96.38 120 ASN A CA 1
ATOM 957 C C . ASN A 1 120 ? -2.622 -8.845 -1.327 1.00 96.38 120 ASN A C 1
ATOM 959 O O . ASN A 1 120 ? -2.813 -9.764 -0.536 1.00 96.38 120 ASN A O 1
ATOM 963 N N . ALA A 1 121 ? -2.856 -7.567 -1.015 1.00 96.69 121 ALA A N 1
ATOM 964 C CA . ALA A 1 121 ? -3.403 -7.166 0.277 1.00 96.69 121 ALA A CA 1
ATOM 965 C C . ALA A 1 121 ? -4.760 -7.828 0.554 1.00 96.69 121 ALA A C 1
ATOM 967 O O . ALA A 1 121 ? -4.950 -8.421 1.611 1.00 96.69 121 ALA A O 1
ATOM 968 N N . ALA A 1 122 ? -5.685 -7.817 -0.412 1.00 95.69 122 ALA A N 1
ATOM 969 C CA . ALA A 1 122 ? -6.976 -8.492 -0.272 1.00 95.69 122 ALA A CA 1
ATOM 970 C C . ALA A 1 122 ? -6.823 -10.004 -0.059 1.00 95.69 122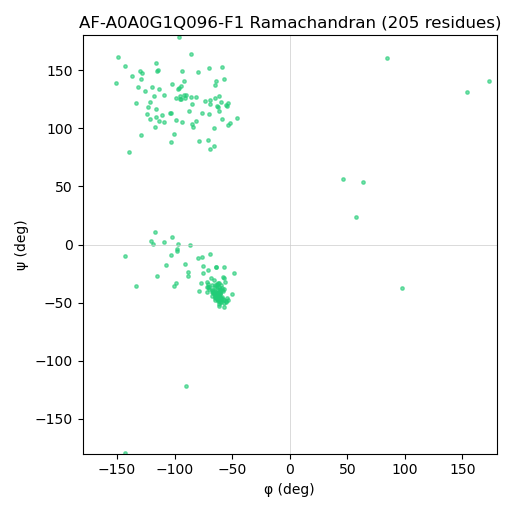 ALA A C 1
ATOM 972 O O . ALA A 1 122 ? -7.534 -10.600 0.745 1.00 95.69 122 ALA A O 1
ATOM 973 N N . HIS A 1 123 ? -5.868 -10.629 -0.752 1.00 96.00 123 HIS A N 1
ATOM 974 C CA . HIS A 1 123 ? -5.576 -12.048 -0.592 1.00 96.00 123 HIS A CA 1
ATOM 975 C C . HIS A 1 123 ? -5.035 -12.387 0.801 1.00 96.00 123 HIS A C 1
ATOM 977 O O . HIS A 1 123 ? -5.478 -13.374 1.391 1.00 96.00 123 HIS A O 1
ATOM 983 N N . LEU A 1 124 ? -4.095 -11.587 1.312 1.00 95.94 124 LEU A N 1
ATOM 984 C CA . LEU A 1 124 ? -3.479 -11.769 2.628 1.00 95.94 124 LEU A CA 1
ATOM 985 C C . LEU A 1 124 ? -4.465 -11.473 3.765 1.00 95.94 124 LEU A C 1
ATOM 987 O O . LEU A 1 124 ? -4.477 -12.185 4.763 1.00 95.94 124 LEU A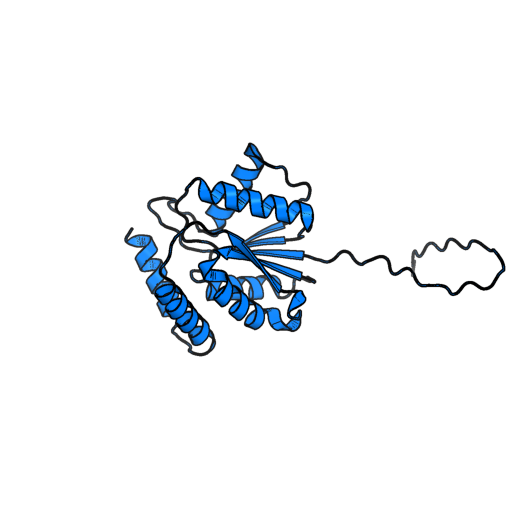 O 1
ATOM 991 N N . LEU A 1 125 ? -5.345 -10.485 3.589 1.00 95.06 125 LEU A N 1
ATOM 992 C CA . LEU A 1 125 ? -6.332 -10.073 4.591 1.00 95.06 125 LEU A CA 1
ATOM 993 C C . LEU A 1 125 ? -7.648 -10.865 4.538 1.00 95.06 125 LEU A C 1
ATOM 995 O O . LEU A 1 125 ? -8.529 -10.615 5.353 1.00 95.06 125 LEU A O 1
ATOM 999 N N . ARG A 1 126 ? -7.815 -11.826 3.617 1.00 92.94 126 ARG A N 1
ATOM 1000 C CA . ARG A 1 126 ? -9.111 -12.498 3.370 1.00 92.94 126 ARG A CA 1
ATOM 1001 C C . ARG A 1 126 ? -9.733 -13.179 4.597 1.00 92.94 126 ARG A C 1
ATOM 1003 O O . ARG A 1 126 ? -10.946 -13.325 4.663 1.00 92.94 126 ARG A O 1
ATOM 1010 N N . ASN A 1 127 ? -8.892 -13.630 5.527 1.00 90.81 127 ASN A N 1
ATOM 1011 C CA . ASN A 1 127 ? -9.293 -14.328 6.751 1.00 90.81 127 ASN A CA 1
ATOM 1012 C C . ASN A 1 127 ? -9.085 -13.463 8.003 1.00 90.81 127 ASN A C 1
ATOM 1014 O O . ASN A 1 127 ? -9.308 -13.925 9.120 1.00 90.81 127 ASN A O 1
ATOM 1018 N N . THR A 1 128 ? -8.634 -12.225 7.818 1.00 91.00 128 THR A N 1
ATOM 1019 C CA . THR A 1 128 ? -8.399 -11.276 8.895 1.00 9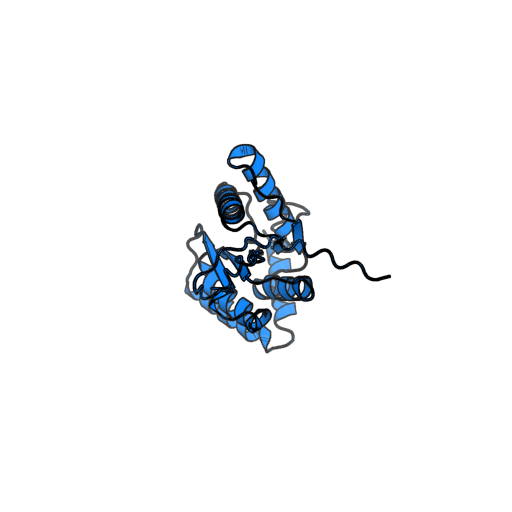1.00 128 THR A CA 1
ATOM 1020 C C . THR A 1 128 ? -9.678 -10.483 9.102 1.00 91.00 128 THR A C 1
ATOM 1022 O O . THR A 1 128 ? -10.201 -9.915 8.144 1.00 91.00 128 THR A O 1
ATOM 1025 N N . PRO A 1 129 ? -10.222 -10.421 10.321 1.00 89.94 129 PRO A N 1
ATOM 1026 C CA . PRO A 1 129 ? -11.436 -9.671 10.550 1.00 89.94 129 PRO A CA 1
ATOM 1027 C C . PRO A 1 129 ? -11.099 -8.192 10.788 1.00 89.94 129 PRO A C 1
ATOM 1029 O O . PRO A 1 129 ? -10.379 -7.848 11.724 1.00 89.94 129 PRO A O 1
ATOM 1032 N N . PHE A 1 130 ? -11.637 -7.311 9.950 1.00 92.19 130 PHE A N 1
ATOM 1033 C CA . PHE A 1 130 ? -11.494 -5.863 10.077 1.00 92.19 130 PHE A CA 1
ATOM 1034 C C . PHE A 1 130 ? -12.787 -5.162 9.678 1.00 92.19 130 PHE A C 1
ATOM 1036 O O . PHE A 1 130 ? -13.590 -5.689 8.907 1.00 92.19 130 PHE A O 1
ATOM 1043 N N . ASP A 1 131 ? -12.990 -3.975 10.235 1.00 92.94 131 ASP A N 1
ATOM 1044 C CA . ASP A 1 131 ? -14.180 -3.169 10.001 1.00 92.94 131 ASP A CA 1
ATOM 1045 C C . ASP A 1 131 ? -13.885 -2.076 8.976 1.00 92.94 131 ASP A C 1
ATOM 1047 O O . ASP A 1 131 ? -14.725 -1.819 8.121 1.00 92.94 131 ASP A O 1
ATOM 1051 N N . ARG A 1 132 ? -12.672 -1.509 8.990 1.00 94.75 132 ARG A N 1
ATOM 1052 C CA . ARG A 1 132 ? -12.257 -0.412 8.112 1.00 94.75 132 ARG A CA 1
ATOM 1053 C C . ARG A 1 132 ? -10.859 -0.626 7.553 1.00 94.75 132 ARG A C 1
ATOM 1055 O O . ARG A 1 132 ? -9.974 -1.130 8.239 1.00 94.75 132 ARG A O 1
ATOM 1062 N N . ILE A 1 133 ? -10.651 -0.189 6.314 1.00 96.31 133 ILE A N 1
ATOM 1063 C CA . ILE A 1 133 ? -9.356 -0.214 5.640 1.00 96.31 133 ILE A CA 1
ATOM 1064 C C . ILE A 1 133 ? -8.983 1.177 5.120 1.00 96.31 133 ILE A C 1
ATOM 1066 O O . ILE A 1 133 ? -9.783 1.863 4.477 1.00 96.31 133 ILE A O 1
ATOM 1070 N N . VAL A 1 134 ? -7.752 1.596 5.403 1.00 96.62 134 VAL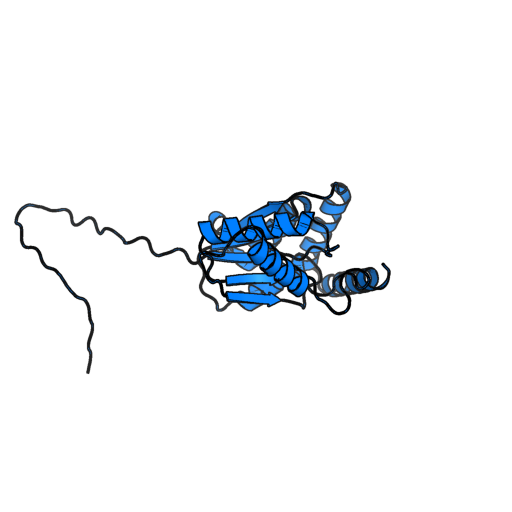 A N 1
ATOM 1071 C CA . VAL A 1 134 ? -7.189 2.865 4.937 1.00 96.62 134 VAL A CA 1
ATOM 1072 C C . VAL A 1 134 ? -6.013 2.574 4.023 1.00 96.62 134 VAL A C 1
ATOM 1074 O O . VAL A 1 134 ? -5.002 2.013 4.442 1.00 96.62 134 VAL A O 1
ATOM 1077 N N . PHE A 1 135 ? -6.135 2.964 2.761 1.00 96.19 135 PHE A N 1
ATOM 1078 C CA . PHE A 1 135 ? -5.049 2.859 1.803 1.00 96.19 135 PHE A CA 1
ATOM 1079 C C . PHE A 1 135 ? -4.222 4.126 1.823 1.00 96.19 135 PHE A C 1
ATOM 1081 O O . PHE A 1 135 ? -4.757 5.208 1.618 1.00 96.19 135 PHE A O 1
ATOM 1088 N N . PHE A 1 136 ? -2.913 3.999 1.962 1.00 94.75 136 PHE A N 1
ATOM 1089 C CA . PHE A 1 136 ? -2.015 5.112 1.737 1.00 94.75 136 PHE A CA 1
ATOM 1090 C C . PHE A 1 136 ? -1.420 4.996 0.331 1.00 94.75 136 PHE A C 1
ATOM 1092 O O . PHE A 1 136 ? -0.885 3.950 -0.058 1.00 94.75 136 PHE A O 1
ATOM 1099 N N . CYS A 1 137 ? -1.558 6.056 -0.460 1.00 90.56 137 CYS A N 1
ATOM 1100 C CA . CYS A 1 137 ? -0.978 6.162 -1.796 1.00 90.56 137 CYS A CA 1
ATOM 1101 C C . CYS A 1 137 ? -0.495 7.601 -2.079 1.00 90.56 137 CYS A C 1
ATOM 1103 O O . CYS A 1 137 ? -0.625 8.508 -1.265 1.00 90.56 137 CYS A O 1
ATOM 1105 N N . GLU A 1 138 ? 0.049 7.835 -3.267 1.00 86.75 138 GLU A N 1
ATOM 1106 C CA . GLU A 1 138 ? 0.389 9.175 -3.752 1.00 86.75 138 GLU A CA 1
ATOM 1107 C C . GLU A 1 138 ? -0.918 9.783 -4.235 1.00 86.75 138 GLU A C 1
ATOM 1109 O O . GLU A 1 138 ? -1.762 9.052 -4.770 1.00 86.75 138 GLU A O 1
ATOM 1114 N N . ALA A 1 139 ? -1.069 11.101 -4.128 1.00 85.44 139 ALA A N 1
ATOM 1115 C CA . ALA A 1 139 ? -2.294 11.787 -4.549 1.00 85.44 139 ALA A CA 1
ATOM 1116 C C . ALA A 1 139 ? -2.730 11.406 -5.975 1.00 85.44 139 ALA A C 1
ATOM 1118 O O . ALA A 1 139 ? -3.885 11.061 -6.219 1.00 85.44 139 ALA A O 1
ATOM 1119 N N . GLN A 1 140 ? -1.778 11.327 -6.903 1.00 84.12 140 GLN A N 1
ATOM 1120 C CA . GLN A 1 140 ? -2.017 10.949 -8.299 1.00 84.12 140 GLN A CA 1
ATOM 1121 C C . GLN A 1 140 ? -2.533 9.514 -8.511 1.00 84.12 140 GLN A C 1
ATOM 1123 O O . GLN A 1 140 ? -3.108 9.204 -9.553 1.00 84.12 140 GLN A O 1
ATOM 1128 N N . ARG A 1 141 ? -2.349 8.623 -7.530 1.00 86.38 141 ARG A N 1
ATOM 1129 C CA . ARG A 1 141 ? -2.814 7.231 -7.583 1.00 86.38 141 ARG A CA 1
ATOM 1130 C C . ARG A 1 141 ? -4.137 7.028 -6.850 1.00 86.38 141 ARG A C 1
ATOM 1132 O O . ARG A 1 141 ? -4.710 5.949 -6.967 1.00 86.38 141 ARG A O 1
ATOM 1139 N N . ALA A 1 142 ? -4.653 8.048 -6.164 1.00 89.94 142 ALA A N 1
ATOM 1140 C CA . ALA A 1 142 ? -5.831 7.942 -5.308 1.00 89.94 142 ALA A CA 1
ATOM 1141 C C . ALA A 1 142 ? -7.049 7.366 -6.030 1.00 89.94 142 ALA A C 1
ATOM 1143 O O . ALA A 1 142 ? -7.682 6.441 -5.526 1.00 89.94 142 ALA A O 1
ATOM 1144 N N . LEU A 1 143 ? -7.331 7.853 -7.244 1.00 90.31 143 LEU A N 1
ATOM 1145 C CA . LEU A 1 143 ? -8.480 7.399 -8.023 1.00 90.31 143 LEU A CA 1
ATOM 1146 C C . LEU A 1 143 ? -8.395 5.902 -8.350 1.00 90.31 143 LEU A C 1
ATOM 1148 O O . LEU A 1 143 ? -9.326 5.156 -8.052 1.00 90.31 143 LEU A O 1
ATOM 1152 N N . LYS A 1 144 ? -7.275 5.444 -8.928 1.00 91.88 144 LYS A N 1
ATOM 1153 C CA . LYS A 1 144 ? -7.095 4.018 -9.246 1.00 91.88 144 LYS A CA 1
ATOM 1154 C C . LYS A 1 144 ? -7.058 3.157 -7.990 1.00 91.88 144 LYS A C 1
ATOM 1156 O O . LYS A 1 144 ? -7.685 2.103 -7.984 1.00 91.88 144 LYS A O 1
ATOM 1161 N N . THR A 1 145 ? -6.403 3.619 -6.924 1.00 93.31 145 THR A N 1
ATOM 1162 C CA . THR A 1 145 ? -6.384 2.927 -5.631 1.00 93.31 145 THR A CA 1
ATOM 1163 C C . THR A 1 145 ? -7.801 2.724 -5.112 1.00 93.31 145 THR A C 1
ATOM 1165 O O . THR A 1 145 ? -8.155 1.606 -4.763 1.00 93.31 145 THR A O 1
ATOM 1168 N N . LEU A 1 146 ? -8.643 3.759 -5.133 1.00 93.50 146 LEU A N 1
ATOM 1169 C CA . LEU A 1 146 ? -10.021 3.674 -4.654 1.00 93.50 146 LEU A CA 1
ATOM 1170 C C . LEU A 1 146 ? -10.882 2.727 -5.503 1.00 93.50 146 LEU A C 1
ATOM 1172 O O . LEU A 1 146 ? -11.629 1.922 -4.950 1.00 93.50 146 LEU A O 1
ATOM 1176 N N . ILE A 1 147 ? -10.780 2.800 -6.836 1.00 93.56 147 ILE A N 1
ATOM 1177 C CA . ILE A 1 147 ? -11.518 1.911 -7.752 1.00 93.56 147 ILE A CA 1
ATOM 1178 C C . ILE A 1 147 ? -11.144 0.448 -7.488 1.00 93.56 147 ILE A C 1
ATOM 1180 O O . ILE A 1 147 ? -12.017 -0.400 -7.311 1.00 93.56 147 ILE A O 1
ATOM 1184 N N . LEU A 1 148 ? -9.844 0.161 -7.432 1.00 94.44 148 LEU A N 1
ATOM 1185 C CA . LEU A 1 148 ? -9.324 -1.183 -7.203 1.00 94.44 148 LEU A CA 1
ATOM 1186 C C . LEU A 1 148 ? -9.656 -1.679 -5.790 1.00 94.44 148 LEU A C 1
ATOM 1188 O O . LEU A 1 148 ? -10.070 -2.823 -5.626 1.00 94.44 148 LEU A O 1
ATOM 1192 N N . ALA A 1 149 ? -9.542 -0.820 -4.775 1.00 94.75 149 ALA A N 1
ATOM 1193 C CA . ALA A 1 149 ? -9.907 -1.152 -3.404 1.00 94.75 149 ALA A CA 1
ATOM 1194 C C . ALA A 1 149 ? -11.387 -1.529 -3.305 1.00 94.75 149 ALA A C 1
ATOM 1196 O O . ALA A 1 149 ? -11.713 -2.565 -2.742 1.00 94.75 149 ALA A O 1
ATOM 1197 N N . ARG A 1 150 ? -12.287 -0.761 -3.928 1.00 93.06 150 ARG A N 1
ATOM 1198 C CA . ARG A 1 150 ? -13.717 -1.103 -3.978 1.00 93.06 150 ARG A CA 1
ATOM 1199 C C . ARG A 1 150 ? -13.988 -2.408 -4.717 1.00 93.06 150 ARG A C 1
ATOM 1201 O O . ARG A 1 150 ? -14.883 -3.140 -4.316 1.00 93.06 150 ARG A O 1
ATOM 1208 N N . HIS A 1 151 ? -13.221 -2.718 -5.759 1.00 93.75 151 HIS A N 1
ATOM 1209 C CA . HIS A 1 151 ? -13.349 -3.992 -6.462 1.00 93.75 151 HIS A CA 1
ATOM 1210 C C . HIS A 1 151 ? -12.989 -5.189 -5.564 1.00 93.75 151 HIS A C 1
ATOM 1212 O O . HIS A 1 151 ? -13.734 -6.163 -5.532 1.00 93.75 151 HIS A O 1
ATOM 1218 N N . PHE A 1 152 ? -11.886 -5.117 -4.809 1.00 94.69 152 PHE A N 1
ATOM 1219 C CA . PHE A 1 152 ? -11.416 -6.242 -3.985 1.00 94.69 152 PHE A CA 1
ATOM 1220 C C . PHE A 1 152 ? -12.007 -6.295 -2.566 1.00 94.69 152 PHE A C 1
ATOM 1222 O O . PHE A 1 152 ? -12.116 -7.378 -2.000 1.00 94.69 152 PHE A O 1
ATOM 1229 N N . PHE A 1 153 ? -12.404 -5.155 -1.997 1.00 93.12 153 PHE A N 1
ATOM 1230 C CA . PHE A 1 153 ? -12.890 -5.017 -0.616 1.00 93.12 153 PHE A CA 1
ATOM 1231 C C . PHE A 1 153 ? -14.350 -4.542 -0.526 1.00 93.12 153 PHE A C 1
ATOM 1233 O O . PHE A 1 153 ? -14.824 -4.190 0.552 1.00 93.12 153 PHE A O 1
ATOM 1240 N N . GLY A 1 154 ? -15.086 -4.522 -1.643 1.00 83.44 154 GLY A N 1
ATOM 1241 C CA . GLY A 1 154 ? -16.410 -3.892 -1.748 1.00 83.44 154 GLY A CA 1
ATOM 1242 C C . GLY A 1 154 ? -17.472 -4.389 -0.762 1.00 83.44 154 GLY A C 1
ATOM 1243 O O . GLY A 1 154 ? -18.421 -3.661 -0.483 1.00 83.44 154 GLY A O 1
ATOM 1244 N N . LEU A 1 155 ? -17.290 -5.577 -0.176 1.00 81.94 155 LEU A N 1
ATOM 1245 C CA . LEU A 1 155 ? -18.180 -6.128 0.853 1.00 81.94 155 LEU A CA 1
ATOM 1246 C C . LEU A 1 155 ? -18.213 -5.300 2.152 1.00 81.94 155 LEU A C 1
ATOM 1248 O O . LEU A 1 155 ? -19.169 -5.414 2.911 1.00 81.94 155 LEU A O 1
ATOM 1252 N N . LEU A 1 156 ? -17.209 -4.454 2.406 1.00 79.12 156 LEU A N 1
ATOM 1253 C CA . LEU A 1 156 ? -17.157 -3.590 3.594 1.00 79.12 156 LEU A CA 1
ATOM 1254 C C . LEU A 1 156 ? -18.109 -2.386 3.507 1.00 79.12 156 LEU A C 1
ATOM 1256 O O . LEU A 1 156 ? -18.423 -1.778 4.527 1.00 79.12 156 LEU A O 1
ATOM 1260 N N . GLY A 1 157 ? -18.566 -2.032 2.304 1.00 75.25 157 GLY A N 1
ATOM 1261 C CA . GLY A 1 157 ? -19.280 -0.783 2.042 1.00 75.25 157 GLY A CA 1
ATOM 1262 C C . GLY A 1 157 ? -18.342 0.413 1.795 1.00 75.25 157 GLY A C 1
ATOM 1263 O O . GLY A 1 157 ? -17.158 0.376 2.135 1.00 75.25 157 GLY A O 1
ATOM 1264 N N . PRO A 1 158 ? -18.847 1.487 1.160 1.00 73.38 158 PRO A N 1
ATOM 1265 C CA . PRO A 1 158 ? -18.019 2.583 0.653 1.00 73.38 158 PRO A CA 1
ATOM 1266 C C . PRO A 1 158 ? -17.351 3.420 1.751 1.00 73.38 158 PRO A C 1
ATOM 1268 O O . PRO A 1 158 ? -16.213 3.837 1.557 1.00 73.38 158 PRO A O 1
ATOM 1271 N N . ASP A 1 159 ? -18.012 3.623 2.894 1.00 80.06 159 ASP A N 1
ATOM 1272 C CA . ASP A 1 159 ? -17.514 4.478 3.988 1.00 80.06 159 ASP A CA 1
ATOM 1273 C C . ASP A 1 159 ? -16.400 3.817 4.811 1.00 80.06 159 ASP A C 1
ATOM 1275 O O . ASP A 1 159 ? -15.728 4.460 5.615 1.00 80.06 159 ASP A O 1
ATOM 1279 N N . ARG A 1 160 ? -16.182 2.516 4.590 1.00 87.69 160 ARG A N 1
ATOM 1280 C CA . ARG A 1 160 ? -15.183 1.705 5.291 1.00 87.69 160 ARG A CA 1
ATOM 1281 C C . ARG A 1 160 ? -13.875 1.557 4.515 1.00 87.69 160 ARG A C 1
ATOM 1283 O O . ARG A 1 160 ? -12.957 0.889 4.985 1.00 87.69 160 ARG A O 1
ATOM 1290 N N . ILE A 1 161 ? -13.788 2.174 3.336 1.00 90.38 161 ILE A N 1
ATOM 1291 C CA . ILE A 1 161 ? -12.603 2.199 2.477 1.00 90.38 161 ILE A CA 1
ATOM 1292 C C . ILE A 1 161 ? -12.215 3.660 2.260 1.00 90.38 161 ILE A C 1
ATOM 1294 O O . ILE A 1 161 ? -12.881 4.378 1.514 1.00 90.38 161 ILE A O 1
ATOM 1298 N N . SER A 1 162 ? -11.117 4.097 2.871 1.00 91.12 162 SER A N 1
ATOM 1299 C CA . SER A 1 162 ? -10.576 5.445 2.662 1.00 91.12 162 SER A CA 1
ATOM 1300 C C . SER A 1 162 ? -9.198 5.408 2.013 1.00 91.12 162 SER A C 1
ATOM 1302 O O . SER A 1 162 ? -8.481 4.410 2.091 1.00 91.12 162 SER A O 1
ATOM 1304 N N . VAL A 1 163 ? -8.839 6.504 1.345 1.00 88.69 163 VAL A N 1
ATOM 1305 C CA . VAL A 1 163 ? -7.528 6.683 0.723 1.00 88.69 163 VAL A CA 1
ATOM 1306 C C . VAL A 1 163 ? -6.890 7.942 1.289 1.00 88.69 163 VAL A C 1
ATOM 1308 O O . VAL A 1 163 ? -7.414 9.037 1.111 1.00 88.69 163 VAL A O 1
ATOM 1311 N N . GLU A 1 164 ? -5.753 7.768 1.946 1.00 90.06 164 GLU A N 1
ATOM 1312 C CA . GLU A 1 164 ? -4.902 8.834 2.446 1.00 90.06 164 GLU A CA 1
ATOM 1313 C C . GLU A 1 164 ? -3.769 9.095 1.464 1.00 90.06 164 GLU A C 1
ATOM 1315 O O . GLU A 1 164 ? -3.116 8.172 0.965 1.00 90.06 164 GLU A O 1
ATOM 1320 N N . THR A 1 165 ? -3.533 10.372 1.180 1.00 83.81 165 THR A N 1
ATOM 1321 C CA . THR A 1 165 ? -2.571 10.768 0.157 1.00 83.81 165 THR A CA 1
ATOM 1322 C C . THR A 1 165 ? -1.594 11.803 0.649 1.00 83.81 165 THR A C 1
ATOM 1324 O O . THR A 1 165 ? -1.952 12.697 1.412 1.00 83.81 165 THR A O 1
ATOM 1327 N N . GLU A 1 166 ? -0.398 11.747 0.089 1.00 77.50 166 GLU A N 1
ATOM 1328 C CA . GLU A 1 166 ? 0.563 12.838 0.122 1.00 77.50 166 GLU A CA 1
ATOM 1329 C C . GLU A 1 166 ? 1.020 13.098 -1.327 1.00 77.50 166 GLU A C 1
ATOM 1331 O O . GLU A 1 166 ? 1.001 12.193 -2.171 1.00 77.50 166 GLU A O 1
ATOM 1336 N N . SER A 1 167 ? 1.327 14.352 -1.658 1.00 68.06 167 SER A N 1
ATOM 1337 C CA . SER A 1 167 ? 1.663 14.767 -3.025 1.00 68.06 167 SER A CA 1
ATOM 1338 C C . SER A 1 167 ? 3.046 15.390 -3.047 1.00 68.06 167 SER A C 1
ATOM 1340 O O . SER A 1 167 ? 3.285 16.378 -2.360 1.00 68.06 167 SER A O 1
ATOM 1342 N N . TRP A 1 168 ? 3.951 14.840 -3.853 1.00 64.12 168 TRP A N 1
ATOM 1343 C CA . TRP A 1 168 ? 5.332 15.326 -3.911 1.00 64.12 168 TRP A CA 1
ATOM 1344 C C . TRP A 1 168 ? 5.970 15.300 -5.304 1.00 64.12 168 TRP A C 1
ATOM 1346 O O . TRP A 1 168 ? 7.023 15.903 -5.493 1.00 64.12 168 TRP A O 1
ATOM 1356 N N . GLU A 1 169 ? 5.336 14.666 -6.294 1.00 59.38 169 GLU A N 1
ATOM 1357 C CA . GLU A 1 169 ? 5.741 14.750 -7.700 1.00 59.38 169 GLU A CA 1
ATOM 1358 C C . GLU A 1 169 ? 4.664 15.466 -8.519 1.00 59.38 169 GLU A C 1
ATOM 1360 O O . GLU A 1 169 ? 3.482 15.139 -8.442 1.00 59.38 169 GLU A O 1
ATOM 1365 N N . LEU A 1 170 ? 5.082 16.415 -9.360 1.00 56.41 170 LEU A N 1
ATOM 1366 C CA . LEU A 1 170 ? 4.248 16.935 -10.442 1.00 56.41 170 LEU A CA 1
ATOM 1367 C C . LEU A 1 170 ? 4.284 15.924 -11.593 1.00 56.41 170 LEU A C 1
ATOM 1369 O O . LEU A 1 170 ? 5.153 15.991 -12.464 1.00 56.41 170 LEU A O 1
ATOM 1373 N N . ARG A 1 171 ? 3.366 14.952 -11.595 1.00 65.56 171 ARG A N 1
ATOM 1374 C CA . ARG A 1 171 ? 3.181 14.060 -12.747 1.00 65.56 171 ARG A CA 1
ATOM 1375 C C . ARG A 1 171 ? 2.104 14.557 -13.695 1.00 65.56 171 ARG A C 1
ATOM 1377 O O . ARG A 1 171 ? 1.123 15.175 -13.304 1.00 65.56 171 ARG A O 1
ATOM 1384 N N . ASP A 1 172 ? 2.308 14.222 -14.964 1.00 76.94 172 ASP A N 1
ATOM 1385 C CA . ASP A 1 172 ? 1.375 14.463 -16.061 1.00 76.94 172 ASP A CA 1
ATOM 1386 C C . ASP A 1 172 ? 0.043 13.713 -15.821 1.00 76.94 172 ASP A C 1
ATOM 1388 O O . ASP A 1 172 ? 0.031 12.472 -15.856 1.00 76.94 172 ASP A O 1
ATOM 1392 N N . PRO A 1 173 ? -1.082 14.430 -15.627 1.00 78.75 173 PRO A N 1
ATOM 1393 C CA . PRO A 1 173 ? -2.391 13.827 -15.377 1.00 78.75 173 PRO A CA 1
ATOM 1394 C C . PRO A 1 173 ? -2.832 12.845 -16.468 1.00 78.75 173 PRO A C 1
ATOM 1396 O O . PRO A 1 173 ? -3.482 11.839 -16.178 1.00 78.75 173 PRO A O 1
ATOM 1399 N N . MET A 1 174 ? -2.440 13.077 -17.726 1.00 83.00 174 MET A N 1
ATOM 1400 C CA . MET A 1 174 ? -2.809 12.204 -18.842 1.00 83.00 174 MET A CA 1
ATOM 1401 C C . MET A 1 174 ? -2.091 10.858 -18.772 1.00 83.00 174 MET A C 1
ATOM 1403 O O . MET A 1 174 ? -2.664 9.828 -19.142 1.00 83.00 174 MET A O 1
ATOM 1407 N N . LYS A 1 175 ? -0.849 10.828 -18.275 1.00 82.12 175 LYS A N 1
ATOM 1408 C CA . LYS A 1 175 ? -0.123 9.567 -18.051 1.00 82.12 175 LYS A CA 1
ATOM 1409 C C . LYS A 1 175 ? -0.771 8.753 -16.937 1.00 82.12 175 LYS A C 1
ATOM 1411 O O . LYS A 1 175 ? -0.910 7.538 -17.087 1.00 82.12 175 LYS A O 1
ATOM 1416 N N . GLU A 1 176 ? -1.209 9.405 -15.864 1.00 82.69 176 GLU A N 1
ATOM 1417 C CA . GLU A 1 176 ? -1.879 8.729 -14.748 1.00 82.69 176 GLU A CA 1
ATOM 1418 C C . GLU A 1 176 ? -3.279 8.236 -15.122 1.00 82.69 176 GLU A C 1
ATOM 1420 O O . GLU A 1 176 ? -3.646 7.116 -14.757 1.00 82.69 176 GLU A O 1
ATOM 1425 N N . LEU A 1 177 ? -4.024 8.981 -15.945 1.00 84.69 177 LEU A N 1
ATOM 1426 C CA . LEU A 1 177 ? -5.291 8.508 -16.504 1.00 84.69 177 LEU A CA 1
ATOM 1427 C C . LEU A 1 177 ? -5.089 7.256 -17.369 1.00 84.69 177 LEU A C 1
ATOM 1429 O O . LEU A 1 177 ? -5.777 6.256 -17.173 1.00 84.69 177 LEU A O 1
ATOM 1433 N N . ARG A 1 178 ? -4.104 7.262 -18.279 1.00 87.50 178 ARG A N 1
ATOM 1434 C CA . ARG A 1 178 ? -3.778 6.083 -19.104 1.00 87.50 178 ARG A CA 1
ATOM 1435 C C . ARG A 1 178 ? -3.372 4.884 -18.248 1.00 87.50 178 ARG A C 1
ATOM 1437 O O . ARG A 1 178 ? -3.823 3.774 -18.514 1.00 87.50 178 ARG A O 1
ATOM 1444 N N . SER A 1 179 ? -2.555 5.100 -17.215 1.00 85.62 179 SER A N 1
ATOM 1445 C CA . SER A 1 179 ? -2.184 4.052 -16.254 1.00 85.62 179 SER A CA 1
ATOM 1446 C C . SER A 1 179 ? -3.403 3.512 -15.507 1.00 85.62 179 SER A C 1
ATOM 1448 O O . SER A 1 179 ? -3.523 2.301 -15.356 1.00 85.62 179 SER A O 1
ATOM 1450 N N . THR A 1 180 ? -4.319 4.385 -15.090 1.00 87.75 180 THR A N 1
ATOM 1451 C CA . THR A 1 180 ? -5.564 4.004 -14.412 1.00 87.75 180 THR A CA 1
ATOM 1452 C C . THR A 1 180 ? -6.425 3.123 -15.307 1.00 87.75 180 THR A C 1
ATOM 1454 O O . THR A 1 180 ? -6.798 2.028 -14.898 1.00 87.75 180 THR A O 1
ATOM 1457 N N . VAL A 1 181 ? -6.679 3.547 -16.549 1.00 89.19 181 VAL A N 1
ATOM 1458 C CA . VAL A 1 181 ? -7.454 2.760 -17.521 1.00 89.19 181 VAL A CA 1
ATOM 1459 C C . VAL A 1 181 ? -6.798 1.402 -17.768 1.00 89.19 181 VAL A C 1
ATOM 1461 O O . VAL A 1 181 ? -7.477 0.380 -17.741 1.00 89.19 181 VAL A O 1
ATOM 1464 N N . ALA A 1 182 ? -5.479 1.375 -17.962 1.00 88.31 182 ALA A N 1
ATOM 1465 C CA . ALA A 1 182 ? -4.737 0.150 -18.230 1.00 88.31 182 ALA A CA 1
ATOM 1466 C C . ALA A 1 182 ? -4.789 -0.847 -17.054 1.00 88.31 182 ALA A C 1
ATOM 1468 O O . ALA A 1 182 ? -5.006 -2.039 -17.272 1.00 88.31 182 ALA A O 1
ATOM 1469 N N . GLU A 1 183 ? -4.627 -0.381 -15.812 1.00 86.75 183 GLU A N 1
ATOM 1470 C CA . GLU A 1 183 ? -4.696 -1.244 -14.623 1.00 86.75 183 GLU A CA 1
ATOM 1471 C C . GLU A 1 183 ? -6.123 -1.707 -14.309 1.00 86.75 183 GLU A C 1
ATOM 1473 O O . GLU A 1 183 ? -6.313 -2.866 -13.944 1.00 86.75 183 GLU A O 1
ATOM 1478 N N . VAL A 1 184 ? -7.134 -0.858 -14.515 1.00 90.12 184 VAL A N 1
ATOM 1479 C CA . VAL A 1 184 ? -8.543 -1.258 -14.374 1.00 90.12 184 VAL A CA 1
ATOM 1480 C C . VAL A 1 184 ? -8.925 -2.279 -15.449 1.00 90.12 184 VAL A C 1
ATOM 1482 O O . VAL A 1 184 ? -9.561 -3.280 -15.136 1.00 90.12 184 VAL A O 1
ATOM 1485 N N . ALA A 1 185 ? -8.487 -2.099 -16.698 1.00 90.12 185 ALA A N 1
ATOM 1486 C CA . ALA A 1 185 ? -8.707 -3.081 -17.761 1.00 90.12 185 ALA A CA 1
ATOM 1487 C C . ALA A 1 185 ? -8.037 -4.433 -17.451 1.00 90.12 185 ALA A C 1
ATOM 1489 O O . ALA A 1 185 ? -8.581 -5.489 -17.774 1.00 90.12 185 ALA A O 1
ATOM 1490 N N . ALA A 1 186 ? -6.891 -4.422 -16.765 1.00 90.06 186 ALA A N 1
ATOM 1491 C CA . ALA A 1 186 ? -6.199 -5.638 -16.342 1.00 90.06 186 ALA A CA 1
ATOM 1492 C C . ALA A 1 186 ? -6.927 -6.437 -15.243 1.00 90.06 186 ALA A C 1
ATOM 1494 O O . ALA A 1 186 ? -6.520 -7.568 -14.975 1.00 90.06 186 ALA A O 1
ATOM 1495 N N . LEU A 1 187 ? -8.009 -5.911 -14.651 1.00 87.31 187 LEU A N 1
ATOM 1496 C CA . LEU A 1 187 ? -8.941 -6.719 -13.853 1.00 87.31 187 LEU A CA 1
ATOM 1497 C C . LEU A 1 187 ? -9.656 -7.770 -14.709 1.00 87.31 187 LEU A C 1
ATOM 1499 O O . LEU A 1 187 ? -9.914 -8.874 -14.237 1.00 87.31 187 LEU A O 1
ATOM 1503 N N . TYR A 1 188 ? -9.959 -7.429 -15.964 1.00 86.94 188 TYR A N 1
ATOM 1504 C CA . TYR A 1 188 ? -10.831 -8.218 -16.836 1.00 86.94 188 TYR A CA 1
ATOM 1505 C C . TYR A 1 188 ? -10.081 -8.950 -17.949 1.00 86.94 188 TYR A C 1
ATOM 1507 O O . TYR A 1 188 ? -10.619 -9.889 -18.527 1.00 86.94 188 TYR A O 1
ATOM 1515 N N . ILE A 1 189 ? -8.847 -8.541 -18.257 1.00 88.00 189 ILE A N 1
ATOM 1516 C CA . ILE A 1 189 ? -8.052 -9.111 -19.351 1.00 88.00 189 ILE A CA 1
ATOM 1517 C C . ILE A 1 189 ? -6.892 -9.940 -18.772 1.00 88.00 189 ILE A C 1
ATOM 1519 O O . ILE A 1 189 ? -5.896 -9.371 -18.301 1.00 88.00 189 ILE A O 1
ATOM 1523 N N . PRO A 1 190 ? -6.968 -11.285 -18.825 1.00 76.81 190 PRO A N 1
ATOM 1524 C CA . PRO A 1 190 ? -5.858 -12.157 -18.454 1.00 76.81 190 PRO A CA 1
ATOM 1525 C C . PRO A 1 190 ? -4.607 -11.833 -19.285 1.00 76.81 190 PRO A C 1
ATOM 1527 O O . PRO A 1 190 ? -4.702 -11.531 -20.469 1.00 76.81 190 PRO A O 1
ATOM 1530 N N . GLY A 1 191 ? -3.414 -11.892 -18.689 1.00 78.94 191 GLY A N 1
ATOM 1531 C CA . GLY A 1 191 ? -2.154 -11.634 -19.405 1.00 78.94 191 GLY A CA 1
ATOM 1532 C C . GLY A 1 191 ? -1.600 -10.214 -19.238 1.00 78.94 191 GLY A C 1
ATOM 1533 O O . GLY A 1 191 ? -0.388 -10.054 -19.071 1.00 78.94 191 GLY A O 1
ATOM 1534 N N . LEU A 1 192 ? -2.453 -9.178 -19.187 1.00 81.94 192 LEU A N 1
ATOM 1535 C CA . LEU A 1 192 ? -1.991 -7.785 -19.021 1.00 81.94 192 LEU A CA 1
ATOM 1536 C C . LEU A 1 192 ? -1.198 -7.587 -17.724 1.00 81.94 192 LEU A C 1
ATOM 1538 O O . LEU A 1 192 ? -0.200 -6.866 -17.692 1.00 81.94 192 LEU A O 1
ATOM 1542 N N . ARG A 1 193 ? -1.578 -8.305 -16.664 1.00 76.00 193 ARG A N 1
ATOM 1543 C CA . ARG A 1 193 ? -0.866 -8.292 -15.382 1.00 76.00 193 ARG A CA 1
ATOM 1544 C C . ARG A 1 193 ? 0.582 -8.769 -15.511 1.00 76.00 193 ARG A C 1
ATOM 1546 O O . ARG A 1 193 ? 1.482 -8.142 -14.951 1.00 76.00 193 ARG A O 1
ATOM 1553 N N . GLN A 1 194 ? 0.821 -9.874 -16.226 1.00 82.44 194 GLN A N 1
ATOM 1554 C CA . GLN A 1 194 ? 2.178 -10.377 -16.458 1.00 82.44 194 GLN A CA 1
ATOM 1555 C C . GLN A 1 194 ? 3.008 -9.358 -17.248 1.00 82.44 194 GLN A C 1
ATOM 1557 O O . GLN A 1 194 ? 4.174 -9.138 -16.918 1.00 82.44 194 GLN A O 1
ATOM 1562 N N . ILE A 1 195 ? 2.394 -8.688 -18.230 1.00 82.75 195 ILE A N 1
ATOM 1563 C CA . ILE A 1 195 ? 3.050 -7.647 -19.030 1.00 82.75 195 ILE A CA 1
ATOM 1564 C C . ILE A 1 195 ? 3.469 -6.470 -18.143 1.00 82.75 195 ILE A C 1
ATOM 1566 O O . ILE A 1 195 ? 4.634 -6.071 -18.182 1.00 82.75 195 ILE A O 1
ATOM 1570 N N . PHE A 1 196 ? 2.584 -5.947 -17.288 1.00 81.88 196 PHE A N 1
ATOM 1571 C CA . PHE A 1 196 ? 2.936 -4.835 -16.397 1.00 81.88 196 PHE A CA 1
ATOM 1572 C C . PHE A 1 196 ? 4.024 -5.205 -15.390 1.00 81.88 196 PHE A C 1
ATOM 1574 O O . PHE A 1 196 ? 4.968 -4.431 -15.208 1.00 81.88 196 PHE A O 1
ATOM 1581 N N . ARG A 1 197 ? 3.959 -6.410 -14.805 1.00 80.44 197 ARG A N 1
ATOM 1582 C CA . ARG A 1 197 ? 5.028 -6.935 -13.939 1.00 80.44 197 ARG A CA 1
ATOM 1583 C C . ARG A 1 197 ? 6.369 -6.941 -14.669 1.00 80.44 197 ARG A C 1
ATOM 1585 O O . ARG A 1 197 ? 7.362 -6.431 -14.156 1.00 80.44 197 ARG A O 1
ATOM 1592 N N . TRP A 1 198 ? 6.399 -7.468 -15.888 1.00 81.81 198 TRP A N 1
ATOM 1593 C CA . TRP A 1 198 ? 7.615 -7.527 -16.692 1.00 81.81 198 TRP A CA 1
ATOM 1594 C C . TRP A 1 198 ? 8.143 -6.138 -17.081 1.00 81.81 198 TRP A C 1
ATOM 1596 O O . TRP A 1 198 ? 9.348 -5.887 -16.992 1.00 81.81 198 TRP A O 1
ATOM 1606 N N . MET A 1 199 ? 7.259 -5.204 -17.448 1.00 82.50 199 MET A N 1
ATOM 1607 C CA . MET A 1 199 ? 7.632 -3.814 -17.732 1.00 82.50 199 MET A CA 1
ATOM 1608 C C . MET A 1 199 ? 8.252 -3.130 -16.508 1.00 82.50 199 MET A C 1
ATOM 1610 O O . MET A 1 199 ? 9.258 -2.431 -16.651 1.00 82.50 199 MET A O 1
ATOM 1614 N N . ARG A 1 200 ? 7.694 -3.347 -15.308 1.00 77.19 200 ARG A N 1
ATOM 1615 C CA . ARG A 1 200 ? 8.228 -2.794 -14.054 1.00 77.19 200 ARG A CA 1
ATOM 1616 C C . ARG A 1 200 ? 9.605 -3.369 -13.736 1.00 77.19 200 ARG A C 1
ATOM 1618 O O . ARG A 1 200 ? 10.534 -2.597 -13.523 1.00 77.19 200 ARG A O 1
ATOM 1625 N N . MET A 1 201 ? 9.767 -4.690 -13.823 1.00 79.12 201 MET A N 1
ATOM 1626 C CA . MET A 1 201 ? 11.058 -5.364 -13.624 1.00 79.12 201 MET A CA 1
ATOM 1627 C C . MET A 1 201 ? 12.141 -4.842 -14.575 1.00 79.12 201 MET A C 1
ATOM 1629 O O . MET A 1 201 ? 13.291 -4.667 -14.180 1.00 79.12 201 MET A O 1
ATOM 1633 N N . ARG A 1 202 ? 11.786 -4.550 -15.833 1.00 80.00 202 ARG A N 1
ATOM 1634 C CA . ARG A 1 202 ? 12.717 -3.937 -16.792 1.00 80.00 202 ARG A CA 1
ATOM 1635 C C . ARG A 1 202 ? 13.114 -2.514 -16.408 1.00 80.00 202 ARG A C 1
ATOM 1637 O O . ARG A 1 202 ? 14.274 -2.162 -16.594 1.00 80.00 202 ARG A O 1
ATOM 1644 N N . ARG A 1 203 ? 12.186 -1.700 -15.895 1.00 75.25 203 ARG A N 1
ATOM 1645 C CA . ARG A 1 203 ? 12.493 -0.337 -15.427 1.00 75.25 203 ARG A CA 1
ATOM 1646 C C . ARG A 1 203 ? 13.382 -0.355 -14.188 1.00 75.25 203 ARG A C 1
ATOM 1648 O O . ARG A 1 203 ? 14.379 0.352 -14.184 1.00 75.25 203 ARG A O 1
ATOM 1655 N N . ALA A 1 204 ? 13.076 -1.217 -13.219 1.00 68.06 204 ALA A N 1
ATOM 1656 C CA . ALA A 1 204 ? 13.853 -1.372 -11.989 1.00 68.06 204 ALA A CA 1
ATOM 1657 C C . ALA A 1 204 ? 15.329 -1.742 -12.240 1.00 68.06 204 ALA A C 1
ATOM 1659 O O . ALA A 1 204 ? 16.187 -1.398 -11.435 1.00 68.06 204 ALA A O 1
ATOM 1660 N N . LYS A 1 205 ? 15.625 -2.420 -13.363 1.00 68.94 205 LYS A N 1
ATOM 1661 C CA . LYS A 1 205 ? 16.989 -2.792 -13.783 1.00 68.94 205 LYS A CA 1
ATOM 1662 C C . LYS A 1 205 ? 17.719 -1.743 -14.635 1.00 68.94 205 LYS A C 1
ATOM 1664 O O . LYS A 1 205 ? 18.935 -1.822 -14.756 1.00 68.94 205 LYS A O 1
ATOM 1669 N N . ARG A 1 206 ? 17.001 -0.845 -15.322 1.00 58.81 206 ARG A N 1
ATOM 1670 C CA . ARG A 1 206 ? 17.581 0.062 -16.340 1.00 58.81 206 ARG A CA 1
ATOM 1671 C C . ARG A 1 206 ? 18.044 1.409 -15.785 1.00 58.81 206 ARG A C 1
ATOM 1673 O O . ARG A 1 206 ? 18.781 2.109 -16.474 1.00 58.81 206 ARG A O 1
ATOM 1680 N N . ILE A 1 207 ? 17.595 1.783 -14.593 1.00 48.62 207 ILE A N 1
ATOM 1681 C CA . ILE A 1 207 ? 17.863 3.078 -13.951 1.00 48.62 207 ILE A CA 1
ATOM 1682 C C . ILE A 1 207 ? 18.474 2.821 -12.590 1.00 48.62 207 ILE A C 1
ATOM 1684 O O . ILE A 1 207 ? 19.137 3.757 -12.112 1.00 48.62 207 ILE A O 1
#

pLDDT: mean 80.6, std 16.51, range [34.31, 97.69]

Nearest PDB structures (foldseek):
  4f97-assembly1_A  TM=3.503E-01  e=4.527E-02  Streptomyces hygroscopicus subsp. limoneus
  4f9f-assembly3_E  TM=3.255E-01  e=3.556E-02  Streptomyces hygroscopicus subsp. limoneus
  4f97-assembly1_B  TM=3.302E-01  e=4.262E-02  Streptomyces hygroscopicus subsp. limoneus
  4f9f-assembly1_B  TM=3.113E-01  e=5.425E-02  Streptomyces hygroscopicus subsp. limoneus
  4f96-assembly1_A  TM=2.867E-01  e=2.174E-01  Streptomyces hygroscopicus subsp. limoneus

Foldseek 3Di:
DDDDDDDDDDDDDDDDDPPPPPPPPDQAAEEEQEEFDLDQPDPVLLVVLLVVLVVCLVNVHQEYEQAFAQHACVRPNPDTSSVVNVVSNVVNCVPPDPRPHDHHYHYHHPAQALLRSLQVVLVVCVVPDGLAYEYEDAPLCQVLNLVSNCVSVVVNPNVRYYYHHDYDDPDDSVVSVVSSVLSVVCVPDPPSRVVSNVVSVVVSPPD

Mean predicted aligned error: 9.76 Å

Solvent-accessible surface area (backbone atoms only — not comparable to full-atom values): 11956 Å² total; per-residue (Å²): 138,89,80,85,88,76,90,78,85,82,82,92,74,96,68,96,67,84,79,72,76,77,73,72,80,75,82,71,39,26,35,36,40,38,52,48,76,66,55,69,96,45,78,66,50,39,56,53,24,43,50,52,49,53,51,35,58,73,55,54,32,56,33,40,33,27,20,12,9,82,21,31,42,78,74,40,63,98,39,32,21,13,56,50,51,50,52,29,41,54,50,24,44,77,74,78,46,77,72,84,54,88,48,48,77,43,77,38,55,86,18,65,44,73,64,40,29,50,53,50,49,43,63,73,43,69,87,56,90,65,59,31,40,38,34,35,41,44,50,86,44,42,65,50,52,50,56,51,43,47,70,70,51,46,91,59,43,73,92,29,55,47,75,48,63,53,80,88,72,96,68,62,66,68,59,46,51,53,50,37,53,52,50,58,49,37,76,77,38,87,63,49,55,60,52,49,41,51,54,41,56,52,51,31,72,74,95

Sequence (207 aa):
MCICHSSWYRSCTSKGNFHKEVRVPQEERVVFVVNGYGCHVVPVLVRYGARIIRMANEMNPKIIMLCGGATQQKTAPNKSEAEVLEWILFYALQHEMLFTVQPEIILEEDSFTTLGNIRNAAHLLRNTPFDRIVFFCEAQRALKTLILARHFFGLLGPDRISVETESWELRDPMKELRSTVAEVAALYIPGLRQIFRWMRMRRAKRI

Secondary structure (DSSP, 8-state):
--------------S--------PPPPP-EEEEEE-------HHHHHHHHHHHHHHHHH--SEEEEE--B--TTTSTT-BHHHHHHHHHHHHHHHT---SS-PEEEEE----SHHHHHHHHHHHHTTS--SEEEEEEEGGGHHHHHHHHHHHHGGG-GGGEEEEEE------HHHHHHHHHHHHHTTTSTTHHHHHHHHHHHHHHH-